Protein AF-A0A9P8BXA0-F1 (afdb_monomer_lite)

pLDDT: mean 70.12, std 21.0, range [32.94, 97.0]

Secondary structure (DSSP, 8-state):
---------HHHHHHHHHHHHHHHHHHHHHHHH---SS-TTTTTHHHHHHHHHHHHHHHHHHHHS--TT-------TT--PPPHHHHHHHHHHHHHHHHHHHHHHHHHHHHHHHHHHHHHHHHHHHHHHTS-THHHHHS-HHHHHHHHHHHHHHIIIIIHHHHHHHHHHHHHHHHHHHHHHHH-GGGHHHHHHHHHHHHHHHHHHHHHHHHHHHHHHHHHHHHHHHHHHHHHHHHHHHHHT-HHHHHHHHHHHHHHHT--

Structure (mmCIF, N/CA/C/O backbone):
data_AF-A0A9P8BXA0-F1
#
_entry.id   AF-A0A9P8BXA0-F1
#
loop_
_atom_site.group_PDB
_atom_site.id
_atom_site.type_symbol
_atom_site.label_atom_id
_atom_site.label_alt_id
_atom_site.label_comp_id
_atom_site.label_asym_id
_atom_site.label_e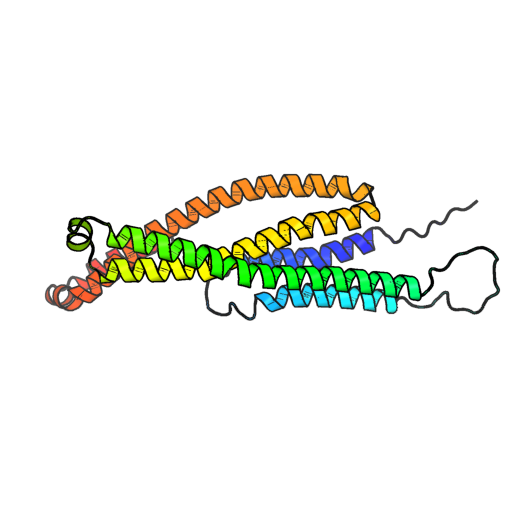ntity_id
_atom_site.label_seq_id
_atom_site.pdbx_PDB_ins_code
_atom_site.Cartn_x
_atom_site.Cartn_y
_atom_site.Cartn_z
_atom_site.occupancy
_atom_site.B_iso_or_equiv
_atom_site.auth_seq_id
_atom_site.auth_comp_id
_atom_site.auth_asym_id
_atom_site.auth_atom_id
_atom_site.pdbx_PDB_model_num
ATOM 1 N N . MET A 1 1 ? 51.427 -13.426 -33.250 1.00 39.22 1 MET A N 1
ATOM 2 C CA . MET A 1 1 ? 51.975 -13.812 -31.936 1.00 39.22 1 MET A CA 1
ATOM 3 C C . MET A 1 1 ? 52.339 -12.496 -31.265 1.00 39.22 1 MET A C 1
ATOM 5 O O . MET A 1 1 ? 53.178 -11.802 -31.807 1.00 39.22 1 MET A O 1
ATOM 9 N N . ASP A 1 2 ? 51.624 -11.944 -30.291 1.00 32.94 2 ASP A N 1
ATOM 10 C CA . ASP A 1 2 ? 50.757 -12.543 -29.283 1.00 32.94 2 ASP A CA 1
ATOM 11 C C . ASP A 1 2 ? 49.607 -11.609 -28.910 1.00 32.94 2 ASP A C 1
ATOM 13 O O . ASP A 1 2 ? 49.763 -10.390 -28.825 1.00 32.94 2 ASP A O 1
ATOM 17 N N . GLY A 1 3 ? 48.445 -12.214 -28.672 1.00 41.97 3 GLY A N 1
ATOM 18 C CA . GLY A 1 3 ? 47.305 -11.545 -28.075 1.00 41.97 3 GLY A CA 1
ATOM 19 C C . GLY A 1 3 ? 47.556 -11.280 -26.596 1.00 41.97 3 GLY A C 1
ATOM 20 O O . GLY A 1 3 ? 47.856 -12.192 -25.831 1.00 41.97 3 GLY A O 1
ATOM 21 N N . LYS A 1 4 ? 47.366 -10.030 -26.185 1.00 37.34 4 LYS A N 1
ATOM 22 C CA . LYS A 1 4 ? 47.027 -9.681 -24.806 1.00 37.34 4 LYS A CA 1
ATOM 23 C C . LYS A 1 4 ? 45.921 -8.641 -24.855 1.00 37.34 4 LYS A C 1
ATOM 25 O O . LYS A 1 4 ? 46.164 -7.444 -24.746 1.00 37.34 4 LYS A O 1
ATOM 30 N N . TYR A 1 5 ? 44.696 -9.121 -25.056 1.00 37.84 5 TYR A N 1
ATOM 31 C CA . TYR A 1 5 ? 43.524 -8.380 -24.616 1.00 37.84 5 TYR A CA 1
ATOM 32 C C . TYR A 1 5 ? 43.673 -8.218 -23.108 1.00 37.84 5 TYR A C 1
ATOM 34 O O . TYR A 1 5 ? 43.668 -9.202 -22.368 1.00 37.84 5 TYR A O 1
ATOM 42 N N . LEU A 1 6 ? 43.894 -6.980 -22.672 1.00 40.91 6 LEU A N 1
ATOM 43 C CA . LEU A 1 6 ? 43.849 -6.616 -21.269 1.00 40.91 6 LEU A CA 1
ATOM 44 C C . LEU A 1 6 ? 42.380 -6.735 -20.849 1.00 40.91 6 LEU A C 1
ATOM 46 O O . LEU A 1 6 ? 41.603 -5.790 -20.942 1.00 40.91 6 LEU A O 1
ATOM 50 N N . THR A 1 7 ? 41.970 -7.947 -20.487 1.00 38.91 7 THR A N 1
ATOM 51 C CA . THR A 1 7 ? 40.699 -8.198 -19.823 1.00 38.91 7 THR A CA 1
ATOM 52 C C . THR A 1 7 ? 40.706 -7.356 -18.556 1.00 38.91 7 THR A C 1
ATOM 54 O O . THR A 1 7 ? 41.452 -7.669 -17.626 1.00 38.91 7 THR A O 1
ATOM 57 N N . VAL A 1 8 ? 39.908 -6.285 -18.510 1.00 45.59 8 VAL A N 1
ATOM 58 C CA . VAL A 1 8 ? 39.483 -5.725 -17.223 1.00 45.59 8 VAL A CA 1
ATOM 59 C C . VAL A 1 8 ? 38.894 -6.916 -16.476 1.00 45.59 8 VAL A C 1
ATOM 61 O O . VAL A 1 8 ? 37.962 -7.542 -16.990 1.00 45.59 8 VAL A O 1
ATOM 64 N N . PRO A 1 9 ? 39.519 -7.362 -15.377 1.00 40.22 9 PRO A N 1
ATOM 65 C CA . PRO A 1 9 ? 39.249 -8.693 -14.891 1.00 40.22 9 PRO A CA 1
ATOM 66 C C . PRO A 1 9 ? 37.817 -8.691 -14.363 1.00 40.22 9 PRO A C 1
ATOM 68 O O . PRO A 1 9 ? 37.411 -7.781 -13.643 1.00 40.22 9 PRO A O 1
ATOM 71 N N . LEU A 1 10 ? 37.038 -9.697 -14.761 1.00 42.00 10 LEU A N 1
ATOM 72 C CA . LEU A 1 10 ? 35.645 -9.909 -14.353 1.00 42.00 10 LEU A CA 1
ATOM 73 C C . LEU A 1 10 ? 35.472 -9.803 -12.826 1.00 42.00 10 LEU A C 1
ATOM 75 O O . LEU A 1 10 ? 34.417 -9.413 -12.336 1.00 42.00 10 LEU A O 1
ATOM 79 N N . THR A 1 11 ? 36.542 -10.082 -12.077 1.00 36.91 11 THR A N 1
ATOM 80 C CA . THR A 1 11 ? 36.649 -9.875 -10.633 1.00 36.91 11 THR A CA 1
ATOM 81 C C . THR A 1 11 ? 36.443 -8.428 -10.199 1.00 36.91 11 THR A C 1
ATOM 83 O O . THR A 1 11 ? 35.854 -8.244 -9.149 1.00 36.91 11 THR A O 1
ATOM 86 N N . LEU A 1 12 ? 36.846 -7.410 -10.965 1.00 39.59 12 LEU A N 1
ATOM 87 C CA . LEU A 1 12 ? 36.628 -6.002 -10.611 1.00 39.59 12 LEU A CA 1
ATOM 88 C C . LEU A 1 12 ? 35.147 -5.611 -10.744 1.00 39.59 12 LEU A C 1
ATOM 90 O O . LEU A 1 12 ? 34.596 -4.968 -9.861 1.00 39.59 12 LEU A O 1
ATOM 94 N N . HIS A 1 13 ? 34.472 -6.068 -11.804 1.00 42.94 13 HIS A N 1
ATOM 95 C CA . HIS A 1 13 ? 33.031 -5.842 -11.963 1.00 42.94 13 HIS A CA 1
ATOM 96 C C . HIS A 1 13 ? 32.203 -6.641 -10.952 1.00 42.94 13 HIS A C 1
ATOM 98 O O . HIS A 1 13 ? 31.238 -6.113 -10.405 1.00 42.94 13 HIS A O 1
ATOM 104 N N . LEU A 1 14 ? 32.602 -7.880 -10.651 1.00 35.72 14 LEU A N 1
ATOM 105 C CA . LEU A 1 14 ? 31.952 -8.701 -9.631 1.00 35.72 14 LEU A CA 1
ATOM 106 C C . LEU A 1 14 ? 32.183 -8.138 -8.222 1.00 35.72 14 LEU A C 1
ATOM 108 O O . LEU A 1 14 ? 31.241 -8.097 -7.438 1.00 35.72 14 LEU A O 1
ATOM 112 N N . THR A 1 15 ? 33.379 -7.640 -7.891 1.00 39.41 15 THR A N 1
ATOM 113 C CA . THR A 1 15 ? 33.626 -7.029 -6.576 1.00 39.41 15 THR A CA 1
ATOM 114 C C . THR A 1 15 ? 32.867 -5.721 -6.419 1.00 39.41 15 THR A C 1
ATOM 116 O O . THR A 1 15 ? 32.248 -5.533 -5.380 1.00 39.41 15 THR A O 1
ATOM 119 N N . THR A 1 16 ? 32.805 -4.855 -7.437 1.00 45.34 16 THR A N 1
ATOM 120 C CA . THR A 1 16 ? 31.973 -3.640 -7.361 1.00 45.34 16 THR A CA 1
ATOM 121 C C . THR A 1 16 ? 30.483 -3.985 -7.271 1.00 45.34 16 THR A C 1
ATOM 123 O O . THR A 1 16 ? 29.769 -3.380 -6.481 1.00 45.34 16 THR A O 1
ATOM 126 N N . PHE A 1 17 ? 30.008 -5.008 -7.988 1.00 43.75 17 PHE A N 1
ATOM 127 C CA . PHE A 1 17 ? 28.613 -5.449 -7.908 1.00 43.75 17 PHE A CA 1
ATOM 128 C C . PHE A 1 17 ? 28.249 -6.026 -6.528 1.00 43.75 17 PHE A C 1
ATOM 130 O O . PHE A 1 17 ? 27.215 -5.651 -5.975 1.00 43.75 17 PHE A O 1
ATOM 137 N N . PHE A 1 18 ? 29.092 -6.882 -5.936 1.00 40.59 18 PHE A N 1
ATOM 138 C CA . PHE A 1 18 ? 28.831 -7.509 -4.631 1.00 40.59 18 PHE A CA 1
ATOM 139 C C . PHE A 1 18 ? 29.078 -6.576 -3.435 1.00 40.59 18 PHE A C 1
ATOM 141 O O . PHE A 1 18 ? 28.307 -6.617 -2.479 1.00 40.59 18 PHE A O 1
ATOM 148 N N . ILE A 1 19 ? 30.088 -5.698 -3.488 1.00 44.94 19 ILE A N 1
ATOM 149 C CA . ILE A 1 19 ? 30.355 -4.696 -2.435 1.00 44.94 19 ILE A CA 1
ATOM 150 C C . ILE A 1 19 ? 29.214 -3.672 -2.348 1.00 44.94 19 ILE A C 1
ATOM 152 O O . ILE A 1 19 ? 28.949 -3.153 -1.269 1.00 44.94 19 ILE A O 1
ATOM 156 N N . VAL A 1 20 ? 28.509 -3.417 -3.455 1.00 46.34 20 VAL A N 1
ATOM 157 C CA . VAL A 1 20 ? 27.390 -2.464 -3.514 1.00 46.34 20 VAL A CA 1
ATOM 158 C C . VAL A 1 20 ? 26.045 -3.130 -3.225 1.00 46.34 20 VAL A C 1
ATOM 160 O O . VAL A 1 20 ? 25.278 -2.628 -2.409 1.00 46.34 20 VAL A O 1
ATOM 163 N N . ASN A 1 21 ? 25.753 -4.287 -3.825 1.00 43.91 21 ASN A N 1
ATOM 164 C CA . ASN A 1 21 ? 24.423 -4.892 -3.700 1.00 43.91 21 ASN A CA 1
ATOM 165 C C . ASN A 1 21 ? 24.205 -5.647 -2.385 1.00 43.91 21 ASN A C 1
ATOM 167 O O . ASN A 1 21 ? 23.073 -5.685 -1.908 1.00 43.91 21 ASN A O 1
ATOM 171 N N . ILE A 1 22 ? 25.244 -6.222 -1.765 1.00 44.84 22 ILE A N 1
ATOM 172 C CA . ILE A 1 22 ? 25.071 -6.975 -0.511 1.00 44.84 22 ILE A CA 1
ATOM 173 C C . ILE A 1 22 ? 24.672 -6.047 0.651 1.00 44.84 22 ILE A C 1
ATOM 175 O O . ILE A 1 22 ? 23.684 -6.361 1.313 1.00 44.84 22 ILE A O 1
ATOM 179 N N . PRO A 1 23 ? 25.321 -4.886 0.889 1.00 42.00 23 PRO A N 1
ATOM 180 C CA . PRO A 1 23 ? 24.890 -3.957 1.936 1.00 42.00 23 PRO A CA 1
ATOM 181 C C . PRO A 1 23 ? 23.514 -3.346 1.661 1.00 42.00 23 PRO A C 1
ATOM 183 O O . PRO A 1 23 ? 22.737 -3.177 2.596 1.00 42.00 23 PRO A O 1
ATOM 186 N N . VAL A 1 24 ? 23.185 -3.057 0.395 1.00 45.09 24 VAL A N 1
ATOM 187 C CA . VAL A 1 24 ? 21.886 -2.495 -0.017 1.00 45.09 24 VAL A CA 1
ATOM 188 C C . VAL A 1 24 ? 20.757 -3.510 0.168 1.00 45.09 24 VAL A C 1
ATOM 190 O O . VAL A 1 24 ? 19.704 -3.161 0.700 1.00 45.09 24 VAL A O 1
ATOM 193 N N . ALA A 1 25 ? 20.978 -4.778 -0.180 1.00 45.94 25 ALA A N 1
ATOM 194 C CA . ALA A 1 25 ? 20.030 -5.854 0.092 1.00 45.94 25 ALA A CA 1
ATOM 195 C C . ALA A 1 25 ? 19.866 -6.098 1.602 1.00 45.94 25 ALA A C 1
ATOM 197 O O . ALA A 1 25 ? 18.739 -6.261 2.064 1.00 45.94 25 ALA A O 1
ATOM 198 N N . LEU A 1 26 ? 20.952 -6.045 2.388 1.00 42.12 26 LEU A N 1
ATOM 199 C CA . LEU A 1 26 ? 20.906 -6.208 3.848 1.00 42.12 26 LEU A CA 1
ATOM 200 C C . LEU A 1 26 ? 20.217 -5.028 4.552 1.00 42.12 26 LEU A C 1
ATOM 202 O O . LEU A 1 26 ? 19.497 -5.230 5.525 1.00 42.12 26 LEU A O 1
ATOM 206 N N . LEU A 1 27 ? 20.409 -3.801 4.060 1.00 47.25 27 LEU A N 1
ATOM 207 C CA . LEU A 1 27 ? 19.747 -2.595 4.564 1.00 47.25 27 LEU A CA 1
ATOM 208 C C . LEU A 1 27 ? 18.270 -2.554 4.178 1.00 47.25 27 LEU A C 1
ATOM 210 O O . LEU A 1 27 ? 17.463 -2.151 5.009 1.00 47.25 27 LEU A O 1
ATOM 214 N N . ARG A 1 28 ? 17.899 -3.018 2.975 1.00 48.06 28 ARG A N 1
ATOM 215 C CA . ARG A 1 28 ? 16.491 -3.206 2.586 1.00 48.06 28 ARG A CA 1
ATOM 216 C C . ARG A 1 28 ? 15.830 -4.284 3.441 1.00 48.06 28 ARG A C 1
ATOM 218 O O . ARG A 1 28 ? 14.767 -4.028 3.987 1.00 48.06 28 ARG A O 1
ATOM 225 N N . LEU A 1 29 ? 16.500 -5.417 3.665 1.00 42.31 29 LEU A N 1
ATOM 226 C CA . LEU A 1 29 ? 16.032 -6.467 4.575 1.00 42.31 29 LEU A CA 1
ATOM 227 C C . LEU A 1 29 ? 15.860 -5.926 6.006 1.00 42.31 29 LEU A C 1
ATOM 229 O O . LEU A 1 29 ? 14.838 -6.163 6.636 1.00 42.31 29 LE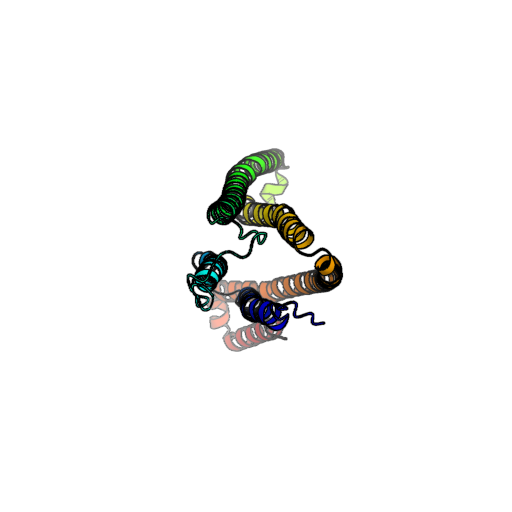U A O 1
ATOM 233 N N . ARG A 1 30 ? 16.816 -5.129 6.504 1.00 38.59 30 ARG A N 1
ATOM 234 C CA . ARG A 1 30 ? 16.749 -4.492 7.830 1.00 38.59 30 ARG A CA 1
ATOM 235 C C . ARG A 1 30 ? 15.652 -3.425 7.925 1.00 38.59 30 ARG A C 1
ATOM 237 O O . ARG A 1 30 ? 15.017 -3.326 8.966 1.00 38.59 30 ARG A O 1
ATOM 244 N N . ALA A 1 31 ? 15.421 -2.642 6.872 1.00 45.09 31 ALA A N 1
ATOM 245 C CA . ALA A 1 31 ? 14.374 -1.619 6.823 1.00 45.09 31 ALA A CA 1
ATOM 246 C C . ALA A 1 31 ? 12.967 -2.232 6.758 1.00 45.09 31 ALA A C 1
ATOM 248 O O . ALA A 1 31 ? 12.039 -1.678 7.336 1.00 45.09 31 ALA A O 1
ATOM 249 N N . THR A 1 32 ? 12.820 -3.393 6.117 1.00 51.19 32 THR A N 1
ATOM 250 C CA . THR A 1 32 ? 11.580 -4.180 6.151 1.00 51.19 32 THR A CA 1
ATOM 251 C C . THR A 1 32 ? 11.380 -4.883 7.500 1.00 51.19 32 THR A C 1
ATOM 253 O O . THR A 1 32 ? 10.244 -5.106 7.896 1.00 51.19 32 THR A O 1
ATOM 256 N N . LEU A 1 33 ? 12.459 -5.202 8.228 1.00 44.53 33 LEU A N 1
ATOM 257 C CA . LEU A 1 33 ? 12.399 -5.844 9.551 1.00 44.53 33 LEU A CA 1
ATOM 258 C C . LEU A 1 33 ? 12.220 -4.864 10.727 1.00 44.53 33 LEU A C 1
ATOM 260 O O . LEU A 1 33 ? 11.752 -5.277 11.781 1.00 44.53 33 LEU A O 1
ATOM 264 N N . LEU A 1 34 ? 12.581 -3.585 10.582 1.00 45.28 34 LEU A N 1
ATOM 265 C CA . LEU A 1 34 ? 12.440 -2.557 11.626 1.00 45.28 34 LEU A CA 1
ATOM 266 C C . LEU A 1 34 ? 11.198 -1.690 11.405 1.00 45.28 34 LEU A C 1
ATOM 268 O O . LEU A 1 34 ? 11.263 -0.459 11.397 1.00 45.28 34 LEU A O 1
ATOM 272 N N . GLN A 1 35 ? 10.053 -2.345 11.241 1.00 51.59 35 GLN A N 1
ATOM 273 C CA . GLN A 1 35 ? 8.745 -1.704 11.273 1.00 51.59 35 GLN A CA 1
ATOM 274 C C . GLN A 1 35 ? 8.369 -1.359 12.719 1.00 51.59 35 GLN A C 1
ATOM 276 O O . GLN A 1 35 ? 7.372 -1.828 13.238 1.00 51.59 35 GLN A O 1
ATOM 281 N N . GLU A 1 36 ? 9.175 -0.533 13.383 1.00 51.12 36 GLU A N 1
ATOM 282 C CA . GLU A 1 36 ? 8.755 0.155 14.596 1.00 51.12 36 GLU A CA 1
ATOM 283 C C . GLU A 1 36 ? 9.579 1.433 14.799 1.00 51.12 36 GLU A C 1
ATOM 285 O O . GLU A 1 36 ? 10.807 1.435 14.777 1.00 51.12 36 GLU A O 1
ATOM 290 N N . THR A 1 37 ? 8.859 2.529 15.047 1.00 36.66 37 THR A N 1
ATOM 291 C CA . THR A 1 37 ? 9.322 3.839 15.539 1.00 36.66 37 THR A CA 1
ATOM 292 C C . THR A 1 37 ? 9.929 4.845 14.536 1.00 36.66 37 THR A C 1
ATOM 294 O O . THR A 1 37 ? 11.120 4.926 14.262 1.00 36.66 37 THR A O 1
ATOM 297 N N . SER A 1 38 ? 9.050 5.743 14.072 1.00 49.00 38 SER A N 1
ATOM 298 C CA . SER A 1 38 ? 9.240 7.203 14.148 1.00 49.00 38 SER A CA 1
ATOM 299 C C . SER A 1 38 ? 10.615 7.772 13.748 1.00 49.00 38 SER A C 1
ATOM 301 O O . SER A 1 38 ? 11.256 8.435 14.553 1.00 49.00 38 SER A O 1
ATOM 303 N N . THR A 1 39 ? 11.049 7.609 12.496 1.00 40.53 39 THR A N 1
ATOM 304 C CA . THR A 1 39 ? 12.022 8.512 11.823 1.00 40.53 39 THR A CA 1
ATOM 305 C C . THR A 1 39 ? 11.914 8.402 10.289 1.00 40.53 39 THR A C 1
ATOM 307 O O . THR A 1 39 ? 12.903 8.302 9.567 1.00 40.53 39 THR A O 1
ATOM 310 N N . ALA A 1 40 ? 10.688 8.442 9.757 1.00 41.78 40 ALA A N 1
ATOM 311 C CA . ALA A 1 40 ? 10.390 8.231 8.330 1.00 41.78 40 ALA A CA 1
ATOM 312 C C . ALA A 1 40 ? 10.981 9.285 7.359 1.00 41.78 40 ALA A C 1
ATOM 314 O O . ALA A 1 40 ? 10.925 9.101 6.147 1.00 41.78 40 ALA A O 1
ATOM 315 N N . GLY A 1 41 ? 11.572 10.376 7.863 1.00 40.78 41 GLY A N 1
ATOM 316 C CA . GLY A 1 41 ? 12.212 11.403 7.030 1.00 40.78 41 GLY A CA 1
ATOM 317 C C . GLY A 1 41 ? 13.697 11.163 6.728 1.00 40.78 41 GLY A C 1
ATOM 318 O O . GLY A 1 41 ? 14.175 11.579 5.677 1.00 40.78 41 GLY A O 1
ATOM 319 N N . LEU A 1 42 ? 14.445 10.483 7.610 1.00 38.56 42 LEU A N 1
ATOM 320 C CA . LEU A 1 42 ? 15.903 10.324 7.457 1.00 38.56 42 LEU A CA 1
ATOM 321 C C . LEU A 1 42 ? 16.308 9.009 6.769 1.00 38.56 42 LEU A C 1
ATOM 323 O O . LEU A 1 42 ? 17.370 8.948 6.148 1.00 38.56 42 LEU A O 1
ATOM 327 N N . THR A 1 43 ? 15.458 7.981 6.834 1.00 46.81 43 THR A N 1
ATOM 328 C CA . THR A 1 43 ? 15.685 6.657 6.224 1.00 46.81 43 THR A CA 1
ATOM 329 C C . THR A 1 43 ? 15.424 6.620 4.718 1.00 46.81 43 THR A C 1
ATOM 331 O O . THR A 1 43 ? 15.924 5.728 4.040 1.00 46.81 43 THR A O 1
ATOM 334 N N . LEU A 1 44 ? 14.713 7.611 4.167 1.00 49.09 44 LEU A N 1
ATOM 335 C CA . LEU A 1 44 ? 14.550 7.793 2.718 1.00 49.09 44 LEU A CA 1
ATOM 336 C C . LEU A 1 44 ? 15.728 8.534 2.074 1.00 49.09 44 LEU A C 1
ATOM 338 O O . LEU A 1 44 ? 15.942 8.403 0.879 1.00 49.09 44 LEU A O 1
ATOM 342 N N . ILE A 1 45 ? 16.531 9.272 2.843 1.00 45.66 45 ILE A N 1
ATOM 343 C CA . ILE A 1 45 ? 17.691 9.999 2.304 1.00 45.66 45 ILE A CA 1
ATOM 344 C C . ILE A 1 45 ? 18.925 9.090 2.259 1.00 45.66 45 ILE A C 1
ATOM 346 O O . ILE A 1 45 ? 19.729 9.183 1.337 1.00 45.66 45 ILE A O 1
ATOM 350 N N . THR A 1 46 ? 19.073 8.167 3.213 1.00 42.81 46 THR A N 1
ATOM 351 C CA . THR A 1 46 ? 20.284 7.343 3.361 1.00 42.81 46 THR A CA 1
ATOM 352 C C . THR A 1 46 ? 20.569 6.377 2.198 1.00 42.81 46 THR A C 1
ATOM 354 O O . THR A 1 46 ? 21.719 6.342 1.765 1.00 42.81 46 THR A O 1
ATOM 357 N N . PRO A 1 47 ? 19.600 5.619 1.642 1.00 51.97 47 PRO A N 1
ATOM 358 C CA . PRO A 1 47 ? 19.888 4.693 0.543 1.00 51.97 47 PRO A CA 1
ATOM 359 C C . PRO A 1 47 ? 20.169 5.431 -0.773 1.00 51.97 47 PRO A C 1
ATOM 361 O O . PRO A 1 47 ? 21.138 5.109 -1.451 1.00 51.97 47 PRO A O 1
ATOM 364 N N . TYR A 1 48 ? 19.425 6.500 -1.077 1.00 49.34 48 TYR A N 1
ATOM 365 C CA . TYR A 1 48 ? 19.689 7.325 -2.261 1.00 49.34 48 TYR A CA 1
ATOM 366 C C . TYR A 1 48 ? 20.998 8.111 -2.134 1.00 49.34 48 TYR A C 1
ATOM 368 O O . TYR A 1 48 ? 21.706 8.281 -3.123 1.00 49.34 48 TYR A O 1
ATOM 376 N N . PHE A 1 49 ? 21.364 8.571 -0.935 1.00 41.41 49 PHE A N 1
ATOM 377 C CA . PHE A 1 49 ? 22.654 9.219 -0.704 1.00 41.41 49 PHE A CA 1
ATOM 378 C C . PHE A 1 49 ? 23.816 8.236 -0.868 1.00 41.41 49 PHE A C 1
ATOM 380 O O . PHE A 1 49 ? 24.824 8.609 -1.455 1.00 41.41 49 PHE A O 1
ATOM 387 N N . ILE A 1 50 ? 23.680 6.984 -0.417 1.00 49.00 50 ILE A N 1
ATOM 388 C CA . ILE A 1 50 ? 24.722 5.960 -0.580 1.00 49.00 50 ILE A CA 1
ATOM 389 C C . ILE A 1 50 ? 24.866 5.529 -2.044 1.00 49.00 50 ILE A C 1
ATOM 391 O O . ILE A 1 50 ? 25.999 5.446 -2.508 1.00 49.00 50 ILE A O 1
ATOM 395 N N . ASP A 1 51 ? 23.772 5.356 -2.793 1.00 50.09 51 ASP A N 1
ATOM 396 C CA . ASP A 1 51 ? 23.822 5.028 -4.228 1.00 50.09 51 ASP A CA 1
ATOM 397 C C . ASP A 1 51 ? 24.459 6.165 -5.052 1.00 50.09 51 ASP A C 1
ATOM 399 O O . ASP A 1 51 ? 25.307 5.927 -5.917 1.00 50.09 51 ASP A O 1
ATOM 403 N N . ASN A 1 52 ? 24.134 7.423 -4.732 1.00 45.25 52 ASN A N 1
ATOM 404 C CA . ASN A 1 52 ? 24.740 8.597 -5.367 1.00 45.25 52 ASN A CA 1
ATOM 405 C C . ASN A 1 52 ? 26.200 8.815 -4.935 1.00 45.25 52 ASN A C 1
ATOM 407 O O . ASN A 1 52 ? 27.039 9.145 -5.771 1.00 45.25 52 ASN A O 1
ATOM 411 N N . LEU A 1 53 ? 26.537 8.587 -3.661 1.00 45.81 53 LEU A N 1
ATOM 412 C CA . LEU A 1 53 ? 27.913 8.645 -3.164 1.00 45.81 53 LEU A CA 1
ATOM 413 C C . LEU A 1 53 ? 28.762 7.552 -3.817 1.00 45.81 53 LEU A C 1
ATOM 415 O O . LEU A 1 53 ? 29.898 7.818 -4.182 1.00 45.81 53 LEU A O 1
ATOM 419 N N . LEU A 1 54 ? 28.215 6.355 -4.037 1.00 53.22 54 LEU A N 1
ATOM 420 C CA . LEU A 1 54 ? 28.892 5.270 -4.741 1.00 53.22 54 LEU A CA 1
ATOM 421 C C . LEU A 1 54 ? 29.124 5.586 -6.213 1.00 53.22 54 LEU A C 1
ATOM 423 O O . LEU A 1 54 ? 30.233 5.379 -6.685 1.00 53.22 54 LEU A O 1
ATOM 427 N N . LEU A 1 55 ? 28.148 6.139 -6.935 1.00 52.16 55 LEU A N 1
ATOM 428 C CA . LEU A 1 55 ? 28.351 6.559 -8.327 1.00 52.16 55 LEU A CA 1
ATOM 429 C C . LEU A 1 55 ? 29.365 7.705 -8.435 1.00 52.16 55 LEU A C 1
ATOM 431 O O . LEU A 1 55 ? 30.226 7.689 -9.316 1.00 52.16 55 LEU A O 1
ATOM 435 N N . VAL A 1 56 ? 29.341 8.654 -7.495 1.00 47.88 56 VAL A N 1
ATOM 436 C CA . VAL A 1 56 ? 30.337 9.729 -7.404 1.00 47.88 56 VAL A CA 1
ATOM 437 C C . VAL A 1 56 ? 31.721 9.162 -7.074 1.00 47.88 56 VAL A C 1
ATOM 439 O O . VAL A 1 56 ? 32.688 9.515 -7.744 1.00 47.88 56 VAL A O 1
ATOM 442 N N . LEU A 1 57 ? 31.831 8.228 -6.129 1.00 45.66 57 LEU A N 1
ATOM 443 C CA . LEU A 1 57 ? 33.084 7.554 -5.785 1.00 45.66 57 LEU A CA 1
ATOM 444 C C . LEU A 1 57 ? 33.597 6.657 -6.916 1.00 45.66 57 LEU A C 1
ATOM 446 O O . LEU A 1 57 ? 34.799 6.638 -7.139 1.00 45.66 57 LEU A O 1
ATOM 450 N N . ILE A 1 58 ? 32.734 5.972 -7.670 1.00 56.50 58 ILE A N 1
ATOM 451 C CA . ILE A 1 58 ? 33.105 5.193 -8.863 1.00 56.50 58 ILE A CA 1
ATOM 452 C C . ILE A 1 58 ? 33.613 6.144 -9.953 1.00 56.50 58 ILE A C 1
ATOM 454 O O . ILE A 1 58 ? 34.671 5.903 -10.529 1.00 56.50 58 ILE A O 1
ATOM 458 N N . SER A 1 59 ? 32.941 7.276 -10.177 1.00 48.94 59 SER A N 1
ATOM 459 C CA . SER A 1 59 ? 33.378 8.290 -11.146 1.00 48.94 59 SER A CA 1
ATOM 460 C C . SER A 1 59 ? 34.709 8.966 -10.756 1.00 48.94 59 SER A C 1
ATOM 462 O O . SER A 1 59 ? 35.554 9.216 -11.616 1.00 48.94 59 SER A O 1
ATOM 464 N N . LEU A 1 60 ? 34.948 9.200 -9.458 1.00 44.06 60 LEU A N 1
ATOM 465 C CA . LEU A 1 60 ? 36.211 9.711 -8.905 1.00 44.06 60 LEU A CA 1
ATOM 466 C C . LEU A 1 60 ? 37.315 8.644 -8.870 1.00 44.06 60 LEU A C 1
ATOM 468 O O . LEU A 1 60 ? 38.475 8.964 -9.114 1.00 44.06 60 LEU A O 1
ATOM 472 N N . SER A 1 61 ? 36.974 7.382 -8.609 1.00 45.50 61 SER A N 1
ATOM 473 C CA . SER A 1 61 ? 37.904 6.248 -8.589 1.00 45.50 61 SER A CA 1
ATOM 474 C C . SER A 1 61 ? 38.417 5.926 -9.993 1.00 45.50 61 SER A C 1
ATOM 476 O O . SER A 1 61 ? 39.618 5.726 -10.164 1.00 45.50 61 SER A O 1
ATOM 478 N N . TYR A 1 62 ? 37.566 6.028 -11.023 1.00 45.94 62 TYR A N 1
ATOM 479 C CA . TYR A 1 62 ? 37.998 5.984 -12.427 1.00 45.94 62 TYR A CA 1
ATOM 480 C C . TYR A 1 62 ? 38.966 7.123 -12.787 1.00 45.94 62 TYR A C 1
ATOM 482 O O . TYR A 1 62 ? 39.820 6.957 -13.655 1.00 45.94 62 TYR A O 1
ATOM 490 N N . LYS A 1 63 ? 38.882 8.260 -12.086 1.00 43.91 63 LYS A N 1
ATOM 491 C CA . LYS A 1 63 ? 39.780 9.416 -12.232 1.00 43.91 63 LYS A CA 1
ATOM 492 C C . LYS A 1 63 ? 41.128 9.241 -11.510 1.00 43.91 63 LYS A C 1
ATOM 494 O O . LYS A 1 63 ? 42.079 9.938 -11.846 1.00 43.91 63 LYS A O 1
ATOM 499 N N . ALA A 1 64 ? 41.204 8.339 -10.526 1.00 39.38 64 ALA A N 1
ATOM 500 C CA . ALA A 1 64 ? 42.385 8.086 -9.695 1.00 39.38 64 ALA A CA 1
ATOM 501 C C . ALA A 1 64 ? 43.204 6.851 -10.127 1.00 39.38 64 ALA A C 1
ATOM 503 O O . ALA A 1 64 ? 44.228 6.553 -9.509 1.00 39.38 64 ALA A O 1
ATOM 504 N N . ALA A 1 65 ? 42.789 6.137 -11.182 1.00 40.34 65 ALA A N 1
ATOM 505 C CA . ALA A 1 65 ? 43.614 5.098 -11.793 1.00 40.34 65 ALA A CA 1
ATOM 506 C C . ALA A 1 65 ? 44.940 5.722 -12.285 1.00 40.34 65 ALA A C 1
ATOM 508 O O . ALA A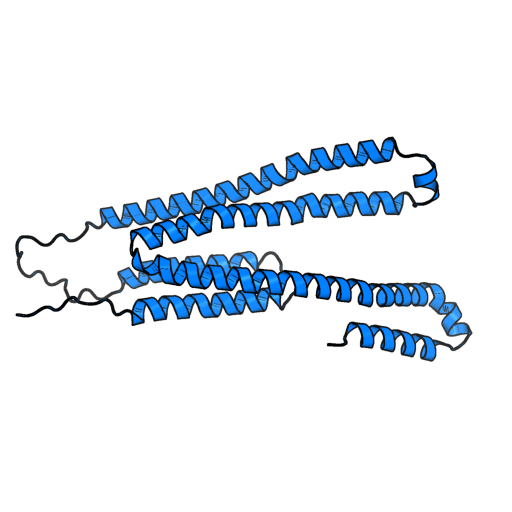 1 65 ? 44.908 6.698 -13.039 1.00 40.34 65 ALA A O 1
ATOM 509 N N . PRO A 1 66 ? 46.110 5.226 -11.836 1.00 35.94 66 PRO A N 1
ATOM 510 C CA . PRO A 1 66 ? 47.360 5.953 -11.994 1.00 35.94 66 PRO A CA 1
ATOM 511 C C . PRO A 1 66 ? 47.770 6.065 -13.472 1.00 35.94 66 PRO A C 1
ATOM 513 O O . PRO A 1 66 ? 47.645 5.097 -14.230 1.00 35.94 66 PRO A O 1
ATOM 516 N N . PRO A 1 67 ? 48.324 7.217 -13.887 1.00 47.00 67 PRO A N 1
ATOM 517 C CA . PRO A 1 67 ? 48.720 7.491 -15.260 1.00 47.00 67 PRO A CA 1
ATOM 518 C C . PRO A 1 67 ? 50.065 6.819 -15.573 1.00 47.00 67 PRO A C 1
ATOM 520 O O . PRO A 1 67 ? 51.050 7.479 -15.875 1.00 47.00 67 PRO A O 1
ATOM 523 N N . VAL A 1 68 ? 50.148 5.490 -15.502 1.00 41.34 68 VAL A N 1
ATOM 524 C CA . VAL A 1 68 ? 51.388 4.760 -15.839 1.00 41.34 68 VAL A CA 1
ATOM 525 C C . VAL A 1 68 ? 51.636 4.713 -17.358 1.00 41.34 68 VAL A C 1
ATOM 527 O O . VAL A 1 68 ? 52.723 4.358 -17.797 1.00 41.34 68 VAL A O 1
ATOM 530 N N . LEU A 1 69 ? 50.681 5.171 -18.176 1.00 42.41 69 LEU A N 1
ATOM 531 C CA . LEU A 1 69 ? 50.854 5.353 -19.625 1.00 42.41 69 LEU A CA 1
ATOM 532 C C . LEU A 1 69 ? 50.885 6.823 -20.075 1.00 42.41 69 LEU A C 1
ATOM 534 O O . LEU A 1 69 ? 50.971 7.085 -21.270 1.00 42.41 69 LEU A O 1
ATOM 538 N N . ALA A 1 70 ? 50.893 7.790 -19.149 1.00 41.34 70 ALA A N 1
ATOM 539 C CA . ALA A 1 70 ? 51.192 9.185 -19.479 1.00 41.34 70 ALA A CA 1
ATOM 540 C C . ALA A 1 70 ? 52.712 9.419 -19.464 1.00 41.34 70 ALA A C 1
ATOM 542 O O . ALA A 1 70 ? 53.237 10.188 -18.664 1.00 41.34 70 ALA A O 1
ATOM 543 N N . GLN A 1 71 ? 53.438 8.728 -20.341 1.00 35.84 71 GLN A N 1
ATOM 544 C CA . GLN A 1 71 ? 54.751 9.194 -20.778 1.00 35.84 71 GLN A CA 1
ATOM 545 C C . GLN A 1 71 ? 54.589 9.805 -22.174 1.00 35.84 71 GLN A C 1
ATOM 547 O O . GLN A 1 71 ? 53.881 9.225 -23.001 1.00 35.84 71 GLN A O 1
ATOM 552 N N . PRO A 1 72 ? 55.223 10.953 -22.472 1.00 46.12 72 PRO A N 1
ATOM 553 C CA . PRO A 1 72 ? 55.208 11.532 -23.805 1.00 46.12 72 PRO A CA 1
ATOM 554 C C . PRO A 1 72 ? 56.154 10.715 -24.691 1.00 46.12 72 PRO A C 1
ATOM 556 O O . PRO A 1 72 ? 57.296 11.094 -24.928 1.00 46.12 72 PRO A O 1
ATOM 559 N N . ALA A 1 73 ? 55.707 9.547 -25.140 1.00 34.56 73 ALA A N 1
ATOM 560 C CA . ALA A 1 73 ? 56.465 8.686 -26.031 1.00 34.56 73 ALA A CA 1
ATOM 561 C C . ALA A 1 73 ? 55.672 8.506 -27.324 1.00 34.56 73 ALA A C 1
ATOM 563 O O . ALA A 1 73 ? 54.809 7.644 -27.423 1.00 34.56 73 ALA A O 1
ATOM 564 N N . ILE A 1 74 ? 55.972 9.398 -28.269 1.00 41.31 74 ILE A N 1
ATOM 565 C CA . ILE A 1 74 ? 55.919 9.221 -29.724 1.00 41.31 74 ILE A CA 1
ATOM 566 C C . ILE A 1 74 ? 54.720 8.404 -30.230 1.00 41.31 74 ILE A C 1
ATOM 568 O O . ILE A 1 74 ? 54.688 7.175 -30.192 1.00 41.31 74 ILE A O 1
ATOM 572 N N . THR A 1 75 ? 53.776 9.156 -30.793 1.00 49.69 75 THR A N 1
ATOM 573 C CA . THR A 1 75 ? 52.813 8.764 -31.827 1.00 49.69 75 THR A CA 1
ATOM 574 C C . THR A 1 75 ? 53.133 7.433 -32.516 1.00 49.69 75 THR A C 1
ATOM 576 O O . THR A 1 75 ? 54.024 7.359 -33.364 1.00 49.69 75 THR A O 1
ATOM 579 N N . LYS A 1 76 ? 52.343 6.397 -32.221 1.00 39.50 76 LYS A N 1
ATOM 580 C CA . LYS A 1 76 ? 52.040 5.371 -33.219 1.00 39.50 76 LYS A CA 1
ATOM 581 C C . LYS A 1 76 ? 50.677 5.682 -33.813 1.00 39.50 76 LYS A C 1
ATOM 583 O O . LYS A 1 76 ? 49.675 5.749 -33.105 1.00 39.50 76 LYS A O 1
ATOM 588 N N . GLU A 1 77 ? 50.700 5.940 -35.111 1.00 47.31 77 GLU A N 1
ATOM 589 C CA . GLU A 1 77 ? 49.554 6.252 -35.952 1.00 47.31 77 GLU A CA 1
ATOM 590 C C . GLU A 1 77 ? 48.451 5.192 -35.772 1.00 47.31 77 GLU A C 1
ATOM 592 O O . GLU A 1 77 ? 48.697 3.999 -35.949 1.00 47.31 77 GLU A O 1
ATOM 597 N N . GLY A 1 78 ? 47.239 5.628 -35.398 1.00 44.06 78 GLY A N 1
ATOM 598 C CA . GLY A 1 78 ? 46.017 4.827 -35.561 1.00 44.06 78 GLY A CA 1
ATOM 599 C C . GLY A 1 78 ? 45.211 4.421 -34.317 1.00 44.06 78 GLY A C 1
ATOM 600 O O . GLY A 1 78 ? 44.195 3.753 -34.490 1.00 44.06 78 GLY A O 1
ATOM 601 N N . ALA A 1 79 ? 45.572 4.805 -33.086 1.00 38.44 79 ALA A N 1
ATOM 602 C CA . ALA A 1 79 ? 44.772 4.459 -31.897 1.00 38.44 79 ALA A CA 1
ATOM 603 C C . ALA A 1 79 ? 43.884 5.627 -31.417 1.00 38.44 79 ALA A C 1
ATOM 605 O O . ALA A 1 79 ? 44.383 6.641 -30.932 1.00 38.44 79 ALA A O 1
ATOM 606 N N . TRP A 1 80 ? 42.562 5.467 -31.533 1.00 36.91 80 TRP A N 1
ATOM 607 C CA . TRP A 1 80 ? 41.559 6.400 -31.009 1.00 36.91 80 TRP A CA 1
ATOM 608 C C . TRP A 1 80 ? 41.516 6.353 -29.474 1.00 36.91 80 TRP A C 1
ATOM 610 O O . TRP A 1 80 ? 41.082 5.356 -28.901 1.00 36.91 80 TRP A O 1
ATOM 620 N N . TYR A 1 81 ? 41.899 7.443 -28.805 1.00 44.00 81 TYR A N 1
ATOM 621 C CA . TYR A 1 81 ? 41.514 7.683 -27.412 1.00 44.00 81 TYR A CA 1
ATOM 622 C C . TYR A 1 81 ? 40.228 8.521 -27.412 1.00 44.00 81 TYR A C 1
ATOM 624 O O . TYR A 1 81 ? 40.221 9.583 -28.042 1.00 44.00 81 TYR A O 1
ATOM 632 N N . PRO A 1 82 ? 39.131 8.081 -26.765 1.00 47.06 82 PRO A N 1
ATOM 633 C CA . PRO A 1 82 ? 37.918 8.883 -26.714 1.00 47.06 82 PRO A CA 1
ATOM 634 C C . PRO A 1 82 ? 38.209 10.188 -25.963 1.00 47.06 82 PRO A C 1
ATOM 636 O O . PRO A 1 82 ? 38.726 10.190 -24.847 1.00 47.06 82 PRO A O 1
ATOM 639 N N . CYS A 1 83 ? 37.916 11.301 -26.633 1.00 47.84 83 CYS A N 1
ATOM 640 C CA . CYS A 1 83 ? 38.132 12.663 -26.156 1.00 47.84 83 CYS A CA 1
ATOM 641 C C . CYS A 1 83 ? 37.424 12.891 -24.797 1.00 47.84 83 CYS A C 1
ATOM 643 O O . CYS A 1 83 ? 36.308 12.387 -24.626 1.00 47.84 83 CYS A O 1
ATOM 645 N N . PRO A 1 84 ? 37.978 13.690 -23.859 1.00 54.88 84 PRO A N 1
ATOM 646 C CA . PRO A 1 84 ? 37.306 14.066 -22.604 1.00 54.88 84 PRO A CA 1
ATOM 647 C C . PRO A 1 84 ? 35.877 14.617 -22.793 1.00 54.88 84 PRO A C 1
ATOM 649 O O . PRO A 1 84 ? 35.028 14.440 -21.921 1.00 54.88 84 PRO A O 1
ATOM 652 N N . GLU A 1 85 ? 35.589 15.215 -23.954 1.00 49.28 85 GLU A N 1
ATOM 653 C CA . GLU A 1 85 ? 34.252 15.678 -24.363 1.00 49.28 85 GLU A CA 1
ATOM 654 C C . GLU A 1 85 ? 33.199 14.565 -24.439 1.00 49.28 85 GLU A C 1
ATOM 656 O O . GLU A 1 85 ? 32.048 14.777 -24.055 1.00 49.28 85 GLU A O 1
ATOM 661 N N . GLN A 1 86 ? 33.564 13.358 -24.884 1.00 50.56 86 GLN A N 1
ATOM 662 C CA . GLN A 1 86 ? 32.598 12.261 -24.970 1.00 50.56 86 GLN A CA 1
ATOM 663 C C . GLN A 1 86 ? 32.146 11.826 -23.573 1.00 50.56 86 GLN A C 1
ATOM 665 O O . GLN A 1 86 ? 30.962 11.576 -23.369 1.00 50.56 86 GLN A O 1
ATOM 670 N N . TYR A 1 87 ? 33.047 11.812 -22.587 1.00 49.84 87 TYR A N 1
ATOM 671 C CA . TYR A 1 87 ? 32.716 11.461 -21.203 1.00 49.84 87 TYR A CA 1
ATOM 672 C C . TYR A 1 87 ? 31.805 12.501 -20.530 1.00 49.84 87 TYR A C 1
ATOM 674 O O . TYR A 1 87 ? 30.844 12.129 -19.855 1.00 49.84 87 TYR A O 1
ATOM 682 N N . ALA A 1 88 ? 32.046 13.794 -20.776 1.00 48.66 88 ALA A N 1
ATOM 683 C CA . ALA A 1 88 ? 31.176 14.871 -20.301 1.00 48.66 88 ALA A CA 1
ATOM 684 C C . ALA A 1 88 ? 29.736 14.718 -20.831 1.00 48.66 88 ALA A C 1
ATOM 686 O O . ALA A 1 88 ? 28.787 14.786 -20.053 1.00 48.66 88 ALA A O 1
ATOM 687 N N . SER A 1 89 ? 29.572 14.375 -22.115 1.00 52.47 89 SER A N 1
ATOM 688 C CA . SER A 1 89 ? 28.245 14.176 -22.719 1.00 52.47 89 SER A CA 1
ATOM 689 C C . SER A 1 89 ? 27.448 13.004 -22.118 1.00 52.47 89 SER A C 1
ATOM 691 O O . SER A 1 89 ? 26.222 13.073 -22.004 1.00 52.47 89 SER A O 1
ATOM 693 N N . TRP A 1 90 ? 28.119 11.927 -21.689 1.00 52.12 90 TRP A N 1
ATOM 694 C CA . TRP A 1 90 ? 27.465 10.796 -21.019 1.00 52.12 90 TRP A CA 1
ATOM 695 C C . TRP A 1 90 ? 27.019 11.149 -19.599 1.00 52.12 90 TRP A C 1
ATOM 697 O O . TRP A 1 90 ? 25.924 10.755 -19.194 1.00 52.12 90 TRP A O 1
ATOM 707 N N . ILE A 1 91 ? 27.823 11.927 -18.866 1.00 53.47 91 ILE A N 1
ATOM 708 C CA . ILE A 1 91 ? 27.457 12.435 -17.536 1.00 53.47 91 ILE A CA 1
ATOM 709 C C . ILE A 1 91 ? 26.252 13.369 -17.634 1.00 53.47 91 ILE A C 1
ATOM 711 O O . ILE A 1 91 ? 25.306 13.222 -16.863 1.00 53.47 91 ILE A O 1
ATOM 715 N N . GLU A 1 92 ? 26.247 14.285 -18.602 1.00 52.62 92 GLU A N 1
ATOM 716 C CA . GLU A 1 92 ? 25.117 15.187 -18.830 1.00 52.62 92 GLU A CA 1
ATOM 717 C C . GLU A 1 92 ? 23.838 14.402 -19.144 1.00 52.62 92 GLU A C 1
ATOM 719 O O . GLU A 1 92 ? 22.803 14.627 -18.519 1.00 52.62 92 GLU A O 1
ATOM 724 N N . ARG A 1 93 ? 23.907 13.404 -20.034 1.00 59.34 93 ARG A N 1
ATOM 725 C CA . ARG A 1 93 ? 22.765 12.531 -20.358 1.00 59.34 93 ARG A CA 1
ATOM 726 C C . ARG A 1 93 ? 22.245 11.750 -19.152 1.00 59.34 93 ARG A C 1
ATOM 728 O O . ARG A 1 93 ? 21.029 11.646 -18.979 1.00 59.34 93 ARG A O 1
ATOM 735 N N . ALA A 1 94 ? 23.134 11.221 -18.314 1.00 57.94 94 ALA A N 1
ATOM 736 C CA . ALA A 1 94 ? 22.755 10.516 -17.092 1.00 57.94 94 ALA A CA 1
ATOM 737 C C . ALA A 1 94 ? 22.092 11.465 -16.083 1.00 57.94 94 ALA A C 1
ATOM 739 O O . ALA A 1 94 ? 21.044 11.135 -15.529 1.00 57.94 94 ALA A O 1
ATOM 740 N N . PHE A 1 95 ? 22.644 12.669 -15.913 1.00 55.53 95 PHE A N 1
ATOM 741 C CA . PHE A 1 95 ? 22.092 13.704 -15.044 1.00 55.53 95 PHE A CA 1
ATOM 742 C C . PHE A 1 95 ? 20.703 14.168 -15.505 1.00 55.53 95 PHE A C 1
ATOM 744 O O . PHE A 1 95 ? 19.792 14.255 -14.687 1.00 55.53 95 PHE A O 1
ATOM 751 N N . PHE A 1 96 ? 20.497 14.393 -16.808 1.00 59.06 96 PHE A N 1
ATOM 752 C CA . PHE A 1 96 ? 19.184 14.753 -17.360 1.00 59.06 96 PHE A CA 1
ATOM 753 C C . PHE A 1 96 ? 18.160 13.622 -17.247 1.00 59.06 96 PHE A C 1
ATOM 755 O O . PHE A 1 96 ? 16.998 13.880 -16.943 1.00 59.06 96 PHE A O 1
ATOM 762 N N . THR A 1 97 ? 18.578 12.371 -17.448 1.00 65.62 97 THR A N 1
ATOM 763 C CA . THR A 1 97 ? 17.688 11.208 -17.300 1.00 65.62 97 THR A CA 1
ATOM 764 C C . THR A 1 97 ? 17.279 11.017 -15.836 1.00 65.62 97 THR A C 1
ATOM 766 O O . THR A 1 97 ? 16.104 10.805 -15.542 1.00 65.62 97 THR A O 1
ATOM 769 N N . TRP A 1 98 ? 18.228 11.167 -14.908 1.00 63.59 98 TRP A N 1
ATOM 770 C CA . TRP A 1 98 ? 17.990 11.088 -13.467 1.00 63.59 98 TRP A CA 1
ATOM 771 C C . TRP A 1 98 ? 17.124 12.246 -12.956 1.00 63.59 98 TRP A C 1
ATOM 773 O O . TRP A 1 98 ? 16.093 12.021 -12.323 1.00 63.59 98 TRP A O 1
ATOM 783 N N . GLY A 1 99 ? 17.487 13.484 -13.297 1.00 62.19 99 GLY A N 1
ATOM 784 C CA . GLY A 1 99 ? 16.725 14.680 -12.943 1.00 62.19 99 GLY A CA 1
ATOM 785 C C . GLY A 1 99 ? 15.320 14.670 -13.545 1.00 62.19 99 GLY A C 1
ATOM 786 O O . GLY A 1 99 ? 14.358 15.017 -12.866 1.00 62.19 99 GLY A O 1
ATOM 787 N N . GLY A 1 100 ? 15.172 14.196 -14.784 1.00 67.00 100 GLY A N 1
ATOM 788 C CA . GLY A 1 100 ? 13.874 14.027 -15.436 1.00 67.00 100 GLY A CA 1
ATOM 789 C C . GLY A 1 100 ? 12.980 13.013 -14.722 1.00 67.00 100 GLY A C 1
ATOM 790 O O . GLY A 1 100 ? 11.800 13.284 -14.515 1.00 67.00 100 GLY A O 1
ATOM 791 N N . ASN A 1 101 ? 13.538 11.880 -14.285 1.00 66.19 101 ASN A N 1
ATOM 792 C CA . ASN A 1 101 ? 12.797 10.879 -13.517 1.00 66.19 101 ASN A CA 1
ATOM 793 C C . ASN A 1 101 ? 12.345 11.420 -12.147 1.00 66.19 101 ASN A C 1
ATOM 795 O O . ASN A 1 101 ? 11.192 11.221 -11.765 1.00 66.19 101 ASN A O 1
ATOM 799 N N . LEU A 1 102 ? 13.201 12.182 -11.458 1.00 69.88 102 LEU A N 1
ATOM 800 C CA . LEU A 1 102 ? 12.841 12.854 -10.206 1.00 69.88 102 LEU A CA 1
ATOM 801 C C . LEU A 1 102 ? 11.719 13.877 -10.400 1.00 69.88 102 LEU A C 1
ATOM 803 O O . LEU A 1 102 ? 10.733 13.853 -9.670 1.00 69.88 102 LEU A O 1
ATOM 807 N N . MET A 1 103 ? 11.823 14.743 -11.408 1.00 71.06 103 MET A N 1
ATOM 808 C CA . MET A 1 103 ? 10.783 15.739 -11.688 1.00 71.06 103 MET A CA 1
ATOM 809 C C . MET A 1 103 ? 9.457 15.080 -12.079 1.00 71.06 103 MET A C 1
ATOM 811 O O . MET A 1 103 ? 8.388 15.536 -11.667 1.00 71.06 103 MET A O 1
ATOM 815 N N . LEU A 1 104 ? 9.515 13.981 -12.836 1.00 71.06 104 LEU A N 1
ATOM 816 C CA . LEU A 1 104 ? 8.343 13.187 -13.190 1.00 71.06 104 LEU A CA 1
ATOM 817 C C . LEU A 1 104 ? 7.695 12.575 -11.942 1.00 71.06 104 LEU A C 1
ATOM 819 O O . LEU A 1 104 ? 6.480 12.678 -11.788 1.00 71.06 104 LEU A O 1
ATOM 823 N N . ARG A 1 105 ? 8.490 12.000 -11.032 1.00 72.38 105 ARG A N 1
ATOM 824 C CA . ARG A 1 105 ? 8.017 11.456 -9.752 1.00 72.38 105 ARG A CA 1
ATOM 825 C C . ARG A 1 105 ? 7.279 12.511 -8.937 1.00 72.38 105 ARG A C 1
ATOM 827 O O . ARG A 1 105 ? 6.142 12.268 -8.545 1.00 72.38 105 ARG A O 1
ATOM 834 N N . GLU A 1 106 ? 7.898 13.669 -8.713 1.00 71.81 106 GLU A N 1
ATOM 835 C CA . GLU A 1 106 ? 7.275 14.748 -7.938 1.00 71.81 106 GLU A CA 1
ATOM 836 C C . GLU A 1 106 ? 5.982 15.218 -8.612 1.00 71.81 106 GLU A C 1
ATOM 838 O O . GLU A 1 106 ? 4.934 15.301 -7.975 1.00 71.81 106 GLU A O 1
ATOM 843 N N . THR A 1 107 ? 5.999 15.422 -9.932 1.00 71.69 107 THR A N 1
ATOM 844 C CA . THR A 1 107 ? 4.803 15.838 -10.681 1.00 71.69 107 THR A CA 1
ATOM 845 C C . THR A 1 107 ? 3.673 14.814 -10.564 1.00 71.69 107 THR A C 1
ATOM 847 O O . THR A 1 107 ? 2.516 15.195 -10.374 1.00 71.69 107 THR A O 1
ATOM 850 N N . ILE A 1 108 ? 3.979 13.515 -10.634 1.00 71.81 108 ILE A N 1
ATOM 851 C CA . ILE A 1 108 ? 2.997 12.437 -10.457 1.00 71.81 108 ILE A CA 1
ATOM 852 C C . ILE A 1 108 ? 2.475 12.407 -9.021 1.00 71.81 108 ILE A C 1
ATOM 854 O O . ILE A 1 108 ? 1.282 12.211 -8.836 1.00 71.81 108 ILE A O 1
ATOM 858 N N . GLN A 1 109 ? 3.299 12.649 -8.002 1.00 72.12 109 GLN A N 1
ATOM 859 C CA . GLN A 1 109 ? 2.815 12.711 -6.617 1.00 72.12 109 GLN A CA 1
ATOM 860 C C . GLN A 1 109 ? 1.874 13.895 -6.396 1.00 72.12 109 GLN A C 1
ATOM 862 O O . GLN A 1 109 ? 0.788 13.740 -5.830 1.00 72.12 109 GLN A O 1
ATOM 867 N N . TYR A 1 110 ? 2.242 15.071 -6.902 1.00 71.81 110 TYR A N 1
ATOM 868 C CA . TYR A 1 110 ? 1.411 16.266 -6.782 1.00 71.81 110 TYR A CA 1
ATOM 869 C C . TYR A 1 110 ? 0.098 16.145 -7.566 1.00 71.81 110 TYR A C 1
ATOM 871 O O . TYR A 1 110 ? -0.961 16.516 -7.063 1.00 71.81 110 TYR A O 1
ATOM 879 N N . THR A 1 111 ? 0.129 15.615 -8.789 1.00 70.31 111 THR A N 1
ATOM 880 C CA . THR A 1 111 ? -1.080 15.485 -9.626 1.00 70.31 111 THR A CA 1
ATOM 881 C C . THR A 1 111 ? -1.920 14.255 -9.275 1.00 70.31 111 THR A C 1
ATOM 883 O O . THR A 1 111 ? -3.153 14.319 -9.284 1.00 70.31 111 THR A O 1
ATOM 886 N N . GLY A 1 112 ? -1.257 13.153 -8.930 1.00 70.44 112 GLY A N 1
ATOM 887 C CA . GLY A 1 112 ? -1.835 11.851 -8.617 1.00 70.44 112 GLY A CA 1
ATOM 888 C C . GLY A 1 112 ? -2.494 11.769 -7.245 1.00 70.44 112 GLY A C 1
ATOM 889 O O . GLY A 1 112 ? -3.376 10.939 -7.085 1.00 70.44 112 GLY A O 1
ATOM 890 N N . SER A 1 113 ? -2.160 12.645 -6.292 1.00 74.31 113 SER A N 1
ATOM 891 C CA . SER A 1 113 ? -2.919 12.760 -5.032 1.00 74.31 113 SER A CA 1
ATOM 892 C C . SER A 1 113 ? -4.181 13.596 -5.219 1.00 74.31 113 SER A C 1
ATOM 894 O O . SER A 1 113 ? -5.297 13.144 -4.972 1.00 74.31 113 SER A O 1
ATOM 896 N N . LEU A 1 114 ? -4.022 14.828 -5.704 1.00 75.81 114 LEU A N 1
ATOM 897 C CA . LEU A 1 114 ? -5.061 15.853 -5.604 1.00 75.81 114 LEU A CA 1
ATOM 898 C C . LEU A 1 114 ? -6.308 15.553 -6.444 1.00 75.81 114 LEU A C 1
ATOM 900 O O . LEU A 1 114 ? -7.424 15.881 -6.036 1.00 75.81 114 LEU A O 1
ATOM 904 N N . HIS A 1 115 ? -6.150 14.968 -7.633 1.00 81.31 115 HIS A N 1
ATOM 905 C CA . HIS A 1 115 ? -7.278 14.721 -8.533 1.00 81.31 115 HIS A CA 1
ATOM 906 C C . HIS A 1 115 ? -8.167 13.537 -8.102 1.00 81.31 115 HIS A C 1
ATOM 908 O O . HIS A 1 115 ? -9.372 13.746 -7.910 1.00 81.31 115 HIS A O 1
ATOM 914 N N . PRO A 1 116 ? -7.639 12.310 -7.921 1.00 82.62 116 PRO A N 1
ATOM 915 C CA . PRO A 1 116 ? -8.462 11.175 -7.512 1.00 82.62 116 PRO A CA 1
ATOM 916 C C . PRO A 1 116 ? -9.008 11.333 -6.092 1.00 82.62 116 PRO A C 1
ATOM 918 O O . PRO A 1 116 ? -10.160 10.962 -5.873 1.00 82.62 116 PRO A O 1
ATOM 921 N N . SER A 1 117 ? -8.261 11.961 -5.177 1.00 86.31 117 SER A N 1
ATOM 922 C CA . SER A 1 117 ? -8.740 12.318 -3.835 1.00 86.31 117 SER A CA 1
ATOM 923 C C . SER A 1 117 ? -10.043 13.112 -3.884 1.00 86.31 117 SER A C 1
ATOM 925 O O . SER A 1 117 ? -11.063 12.699 -3.334 1.00 86.31 117 SER A O 1
ATOM 927 N N . ARG A 1 118 ? -10.078 14.202 -4.666 1.00 88.06 118 ARG A N 1
ATOM 928 C CA . ARG A 1 118 ? -11.279 15.038 -4.830 1.00 88.06 118 ARG A CA 1
ATOM 929 C C . ARG A 1 118 ? -12.462 14.262 -5.399 1.00 88.06 118 ARG A C 1
ATOM 931 O O . ARG A 1 118 ? -13.599 14.470 -4.973 1.00 88.06 118 ARG A O 1
ATOM 938 N N . ILE A 1 119 ? -12.214 13.376 -6.364 1.00 91.25 119 ILE A N 1
ATOM 939 C CA . ILE A 1 119 ? -13.263 12.538 -6.956 1.00 91.25 119 ILE A CA 1
ATOM 940 C C . ILE A 1 119 ? -13.802 11.551 -5.923 1.00 91.25 119 ILE A C 1
ATOM 942 O O . ILE A 1 119 ? -15.021 11.398 -5.808 1.00 91.25 119 ILE A O 1
ATOM 946 N N . LEU A 1 120 ? -12.919 10.881 -5.183 1.00 91.88 120 LEU A N 1
ATOM 947 C CA . LEU A 1 120 ? -13.296 9.898 -4.176 1.00 91.88 120 LEU A CA 1
ATOM 948 C C . LEU A 1 120 ? -14.052 10.565 -3.026 1.00 91.88 120 LEU A C 1
ATOM 950 O O . LEU A 1 120 ? -15.126 10.095 -2.660 1.00 91.88 120 LEU A O 1
ATOM 954 N N . HIS A 1 121 ? -13.564 11.712 -2.553 1.00 93.06 121 HIS A N 1
ATOM 955 C CA . HIS A 1 121 ? -14.208 12.541 -1.540 1.00 93.06 121 HIS A CA 1
ATOM 956 C C . HIS A 1 121 ? -15.617 12.937 -1.962 1.00 93.06 121 HIS A C 1
ATOM 958 O O . HIS A 1 121 ? -16.573 12.702 -1.227 1.00 93.06 121 HIS A O 1
ATOM 964 N N . ARG A 1 122 ? -15.774 13.470 -3.180 1.00 94.56 122 ARG A N 1
ATOM 965 C CA . ARG A 1 122 ? -17.085 13.872 -3.696 1.00 94.56 122 ARG A CA 1
ATOM 966 C C . ARG A 1 122 ? -18.035 12.683 -3.828 1.00 94.56 122 ARG A C 1
ATOM 968 O O . ARG A 1 122 ? -19.191 12.807 -3.446 1.00 94.56 122 ARG A O 1
ATOM 975 N N . LYS A 1 123 ? -17.568 11.538 -4.337 1.00 95.25 123 LYS A N 1
ATOM 976 C CA . LYS A 1 123 ? -18.386 10.317 -4.472 1.00 95.25 123 LYS A CA 1
ATOM 977 C C . LYS A 1 123 ? -18.805 9.746 -3.121 1.00 95.25 123 LYS A C 1
ATOM 979 O O . LYS A 1 123 ? -19.942 9.311 -2.972 1.00 95.25 123 LYS A O 1
ATOM 984 N N . ALA A 1 124 ? -17.894 9.715 -2.156 1.00 92.31 124 ALA A N 1
ATOM 985 C CA . ALA A 1 124 ? -18.180 9.218 -0.819 1.00 92.31 124 ALA A CA 1
ATOM 986 C C . ALA A 1 124 ? -19.160 10.145 -0.087 1.00 92.31 124 ALA A C 1
ATOM 988 O O . ALA A 1 124 ? -20.144 9.663 0.467 1.00 92.31 124 ALA A O 1
ATOM 989 N N . LEU A 1 125 ? -18.963 11.462 -0.174 1.00 94.06 125 LEU A N 1
ATOM 990 C CA . LEU A 1 125 ? -19.877 12.453 0.392 1.00 94.06 125 LEU A CA 1
ATOM 991 C C . LEU A 1 125 ? -21.270 12.367 -0.246 1.00 94.06 125 LEU A C 1
ATOM 993 O O . LEU A 1 125 ? -22.265 12.314 0.470 1.00 94.06 125 LEU A O 1
ATOM 997 N N . ASP A 1 126 ? -21.343 12.262 -1.573 1.00 96.19 126 ASP A N 1
ATOM 998 C CA . ASP A 1 126 ? -22.602 12.082 -2.299 1.00 96.19 126 ASP A CA 1
ATOM 999 C C . ASP A 1 126 ? -23.352 10.821 -1.839 1.00 96.19 126 ASP A C 1
ATOM 1001 O O . ASP A 1 126 ? -24.545 10.876 -1.547 1.00 96.19 126 ASP A O 1
ATOM 1005 N N . ARG A 1 127 ? -22.651 9.694 -1.666 1.00 93.00 127 ARG A N 1
ATOM 1006 C CA . ARG A 1 127 ? -23.263 8.455 -1.159 1.00 93.00 127 ARG A CA 1
ATOM 1007 C C . ARG A 1 127 ? -23.723 8.548 0.291 1.00 93.00 127 ARG A C 1
ATOM 1009 O O . ARG A 1 127 ? -24.759 7.978 0.617 1.00 93.00 127 ARG A O 1
ATOM 1016 N N . ILE A 1 128 ? -22.977 9.235 1.153 1.00 92.12 128 ILE A N 1
ATOM 1017 C CA . ILE A 1 128 ? -23.365 9.421 2.557 1.00 92.12 128 ILE A CA 1
ATOM 1018 C C . ILE A 1 128 ? -24.622 10.294 2.639 1.00 92.12 128 ILE A C 1
ATOM 1020 O O . ILE A 1 128 ? -25.546 9.950 3.372 1.00 92.12 128 ILE A O 1
ATOM 1024 N N . LEU A 1 129 ? -24.703 11.373 1.854 1.00 91.94 129 LEU A N 1
ATOM 1025 C CA . LEU A 1 129 ? -25.869 12.263 1.838 1.00 91.94 129 LEU A CA 1
ATOM 1026 C C . LEU A 1 129 ? -27.139 11.591 1.297 1.00 91.94 129 LEU A C 1
ATOM 1028 O O . LEU A 1 129 ? -28.232 11.903 1.760 1.00 91.94 129 LEU A O 1
ATOM 1032 N N . HIS A 1 130 ? -27.003 10.656 0.354 1.00 94.56 130 HIS A N 1
ATOM 1033 C CA . HIS A 1 130 ? -28.126 9.897 -0.209 1.00 94.56 130 HIS A CA 1
ATOM 1034 C C . HIS A 1 130 ? -28.396 8.566 0.515 1.00 94.56 130 HIS A C 1
ATOM 1036 O O . HIS A 1 130 ? -29.217 7.765 0.063 1.00 94.56 130 HIS A O 1
ATOM 1042 N N . SER A 1 131 ? -27.713 8.300 1.629 1.00 93.19 131 SER A N 1
ATOM 1043 C CA . SER A 1 131 ? -27.916 7.085 2.414 1.00 93.19 131 SER A CA 1
ATOM 1044 C C . SER A 1 131 ? -29.244 7.126 3.185 1.00 93.19 131 SER A C 1
ATOM 1046 O O . SER A 1 131 ? -29.635 8.188 3.675 1.00 93.19 131 SER A O 1
ATOM 1048 N N . PRO A 1 132 ? -29.932 5.980 3.383 1.00 93.62 132 PRO A N 1
ATOM 1049 C CA . PRO A 1 132 ? -31.095 5.922 4.263 1.00 93.62 132 PRO A CA 1
ATOM 1050 C C . PRO A 1 132 ? -30.752 6.379 5.687 1.00 93.62 132 PRO A C 1
ATOM 1052 O O . PRO A 1 132 ? -29.687 6.047 6.213 1.00 93.62 132 PRO A O 1
ATOM 1055 N N . ILE A 1 133 ? -31.709 7.050 6.339 1.00 89.69 133 ILE A N 1
ATOM 1056 C CA . ILE A 1 133 ? -31.607 7.528 7.733 1.00 89.69 133 ILE A CA 1
ATOM 1057 C C . ILE A 1 133 ? -31.196 6.410 8.699 1.00 89.69 133 ILE A C 1
ATOM 1059 O O . ILE A 1 133 ? -30.385 6.635 9.591 1.00 89.69 133 ILE A O 1
ATOM 1063 N N . ARG A 1 134 ? -31.640 5.173 8.435 1.00 93.00 134 ARG A N 1
ATOM 1064 C CA . ARG A 1 134 ? -31.271 3.975 9.204 1.00 93.00 134 ARG A CA 1
ATOM 1065 C C . ARG A 1 134 ? -29.755 3.786 9.363 1.00 93.00 134 ARG A C 1
ATOM 1067 O O . ARG A 1 134 ? -29.322 3.233 10.371 1.00 93.00 134 ARG A O 1
ATOM 1074 N N . LEU A 1 135 ? -28.938 4.231 8.402 1.00 87.44 135 LEU A N 1
ATOM 1075 C CA . LEU A 1 135 ? -27.478 4.173 8.533 1.00 87.44 135 LEU A CA 1
ATOM 1076 C C . LEU A 1 135 ? -26.999 5.005 9.732 1.00 87.44 135 LEU A C 1
ATOM 1078 O O . LEU A 1 135 ? -26.172 4.532 10.508 1.00 87.44 135 LEU A O 1
ATOM 1082 N N . PHE A 1 136 ? -27.558 6.201 9.915 1.00 89.19 136 PHE A N 1
ATOM 1083 C CA . PHE A 1 136 ? -27.180 7.133 10.979 1.00 89.19 136 PHE A CA 1
ATOM 1084 C C . PHE A 1 136 ? -27.710 6.722 12.359 1.00 89.19 136 PHE A C 1
ATOM 1086 O O . PHE A 1 136 ? -27.113 7.094 13.365 1.00 89.19 136 PHE A O 1
ATOM 1093 N N . ASP A 1 137 ? -28.762 5.899 12.414 1.00 91.12 137 ASP A N 1
ATOM 1094 C CA . ASP A 1 137 ? -29.243 5.301 13.668 1.00 91.12 137 ASP A CA 1
ATOM 1095 C C . ASP A 1 137 ? -28.341 4.146 14.138 1.00 91.12 137 ASP A C 1
ATOM 1097 O O . ASP A 1 137 ? -28.185 3.905 15.333 1.00 91.12 137 ASP A O 1
ATOM 1101 N N . THR A 1 138 ? -27.738 3.413 13.194 1.00 89.88 138 THR A N 1
ATOM 1102 C CA . THR A 1 138 ? -26.888 2.245 13.498 1.00 89.88 138 THR A CA 1
ATOM 1103 C C . THR A 1 138 ? -25.414 2.586 13.715 1.00 89.88 138 THR A C 1
ATOM 1105 O O . THR A 1 138 ? -24.737 1.911 14.492 1.00 89.88 138 THR A O 1
ATOM 1108 N N . ALA A 1 139 ? -24.896 3.620 13.047 1.00 87.00 139 ALA A N 1
ATOM 1109 C CA . ALA A 1 139 ? -23.506 4.043 13.152 1.00 87.00 139 ALA A CA 1
ATOM 1110 C C . ALA A 1 139 ? -23.430 5.476 13.704 1.00 87.00 139 ALA A C 1
ATOM 1112 O O . ALA A 1 139 ? -23.940 6.397 13.064 1.00 87.00 139 ALA A O 1
ATOM 1113 N N . PRO A 1 140 ? -22.761 5.706 14.852 1.00 87.00 140 PRO A N 1
ATOM 1114 C CA . PRO A 1 140 ? -22.651 7.047 15.411 1.00 87.00 140 PRO A CA 1
ATOM 1115 C C . PRO A 1 140 ? -21.905 7.960 14.435 1.00 87.00 140 PRO A C 1
ATOM 1117 O O . PRO A 1 140 ? -20.880 7.566 13.873 1.00 87.00 140 PRO A O 1
ATOM 1120 N N . LEU A 1 141 ? -22.381 9.199 14.278 1.00 87.00 141 LEU A N 1
ATOM 1121 C CA . LEU A 1 141 ? -21.832 10.172 13.324 1.00 87.00 141 LEU A CA 1
ATOM 1122 C C . LEU A 1 141 ? -20.306 10.333 13.452 1.00 87.00 141 LEU A C 1
ATOM 1124 O O . LEU A 1 141 ? -19.600 10.398 12.448 1.00 87.00 141 LEU A O 1
ATOM 1128 N N . GLY A 1 142 ? -19.779 10.303 14.680 1.00 86.88 142 GLY A N 1
ATOM 1129 C CA . GLY A 1 142 ? -18.337 10.371 14.937 1.00 86.88 142 GLY A CA 1
ATOM 1130 C C . GLY A 1 142 ? -17.534 9.215 14.325 1.00 86.88 142 GLY A C 1
ATOM 1131 O O . GLY A 1 142 ? -16.421 9.435 13.856 1.00 86.88 142 GLY A O 1
ATOM 1132 N N . ARG A 1 143 ? -18.093 7.998 14.251 1.00 86.56 143 ARG A N 1
ATOM 1133 C CA . ARG A 1 143 ? -17.437 6.847 13.603 1.00 86.56 143 ARG A CA 1
ATOM 1134 C C . ARG A 1 143 ? -17.381 7.030 12.088 1.00 86.56 143 ARG A C 1
ATOM 1136 O O . ARG A 1 143 ? -16.350 6.735 11.494 1.00 86.56 143 ARG A O 1
ATOM 1143 N N . ILE A 1 144 ? -18.456 7.545 11.491 1.00 90.38 144 ILE A N 1
ATOM 1144 C CA . ILE A 1 144 ? -18.526 7.823 10.049 1.00 90.38 144 ILE A CA 1
ATOM 1145 C C . ILE A 1 144 ? -17.489 8.887 9.672 1.00 90.38 144 ILE A C 1
ATOM 1147 O O . ILE A 1 144 ? -16.717 8.677 8.741 1.00 90.38 144 ILE A O 1
ATOM 1151 N N . ILE A 1 145 ? -17.416 9.986 10.431 1.00 90.25 145 ILE A N 1
ATOM 1152 C CA . ILE A 1 145 ? -16.438 11.059 10.199 1.00 90.25 145 ILE A CA 1
ATOM 1153 C C . ILE A 1 145 ? -15.007 10.546 10.387 1.00 90.25 145 ILE A C 1
ATOM 1155 O O . ILE A 1 145 ? -14.159 10.793 9.538 1.00 90.25 145 ILE A O 1
ATOM 1159 N N . ASN A 1 146 ? -14.732 9.804 11.464 1.00 90.25 146 ASN A N 1
ATOM 1160 C CA . ASN A 1 146 ? -13.388 9.289 11.728 1.00 90.25 146 ASN A CA 1
ATOM 1161 C C . ASN A 1 146 ? -12.911 8.325 10.631 1.00 90.25 146 ASN A C 1
ATOM 1163 O O . ASN A 1 146 ? -11.758 8.389 10.217 1.00 90.25 146 ASN A O 1
ATOM 1167 N N . HIS A 1 147 ? -13.801 7.463 10.136 1.00 89.50 147 HIS A N 1
ATOM 1168 C CA . HIS A 1 147 ? -13.492 6.564 9.027 1.00 89.50 147 HIS A CA 1
ATOM 1169 C C . HIS A 1 147 ? -13.258 7.337 7.729 1.00 89.50 147 HIS A C 1
ATOM 1171 O O . HIS A 1 147 ? -12.229 7.158 7.094 1.00 89.50 147 HIS A O 1
ATOM 1177 N N . PHE A 1 148 ? -14.154 8.262 7.381 1.00 91.25 148 PHE A N 1
ATOM 1178 C CA . PHE A 1 148 ? -14.015 9.083 6.182 1.00 91.25 148 PHE A CA 1
ATOM 1179 C C . PHE A 1 148 ? -12.707 9.887 6.169 1.00 91.25 148 PHE A C 1
ATOM 1181 O O . PHE A 1 148 ? -12.002 9.888 5.164 1.00 91.25 148 PHE A O 1
ATOM 1188 N N . THR A 1 149 ? -12.355 10.532 7.284 1.00 91.88 149 THR A N 1
ATOM 1189 C CA . THR A 1 149 ? -11.116 11.311 7.404 1.00 91.88 149 THR A CA 1
ATOM 1190 C C . THR A 1 149 ? -9.877 10.420 7.337 1.00 91.88 149 THR A C 1
ATOM 1192 O O . THR A 1 149 ? -8.956 10.734 6.590 1.00 91.88 149 THR A O 1
ATOM 1195 N N . ARG A 1 150 ? -9.847 9.302 8.078 1.00 90.62 150 ARG A N 1
ATOM 1196 C CA . ARG A 1 150 ? -8.695 8.384 8.097 1.00 90.62 150 ARG A CA 1
ATOM 1197 C C . ARG A 1 150 ? -8.462 7.724 6.740 1.00 90.62 150 ARG A C 1
ATOM 1199 O O . ARG A 1 150 ? -7.320 7.604 6.300 1.00 90.62 150 ARG A O 1
ATOM 1206 N N . ASP A 1 151 ? -9.531 7.301 6.081 1.00 91.81 151 ASP A N 1
ATOM 1207 C CA . ASP A 1 151 ? -9.440 6.646 4.782 1.00 91.81 151 ASP A CA 1
ATOM 1208 C C . ASP A 1 151 ? -9.013 7.640 3.698 1.00 91.81 151 ASP A C 1
ATOM 1210 O O . ASP A 1 151 ? -8.173 7.305 2.865 1.00 91.81 151 ASP A O 1
ATOM 1214 N N . MET A 1 152 ? -9.525 8.877 3.733 1.00 91.00 152 MET A N 1
ATOM 1215 C CA . MET A 1 152 ? -9.086 9.926 2.809 1.00 91.00 152 MET A CA 1
ATOM 1216 C C . MET A 1 152 ? -7.604 10.256 3.003 1.00 91.00 152 MET A C 1
ATOM 1218 O O . MET A 1 152 ? -6.865 10.316 2.029 1.00 91.00 152 MET A O 1
ATOM 1222 N N . ASP A 1 153 ? -7.152 10.381 4.251 1.00 89.56 153 ASP A N 1
ATOM 1223 C CA . ASP A 1 153 ? -5.741 10.620 4.570 1.00 89.56 153 ASP A CA 1
ATOM 1224 C C . ASP A 1 153 ? -4.832 9.489 4.053 1.00 89.56 153 ASP A C 1
ATOM 1226 O O . ASP A 1 153 ? -3.771 9.724 3.469 1.00 89.56 153 ASP A O 1
ATOM 1230 N N . THR A 1 154 ? -5.293 8.243 4.181 1.00 87.69 154 THR A N 1
ATOM 1231 C CA . THR A 1 154 ? -4.590 7.061 3.661 1.00 87.69 154 THR A CA 1
ATOM 1232 C C . THR A 1 154 ? -4.484 7.093 2.134 1.00 87.69 154 THR A C 1
ATOM 1234 O O . THR A 1 154 ? -3.422 6.804 1.577 1.00 87.69 154 THR A O 1
ATOM 1237 N N . VAL A 1 155 ? -5.561 7.463 1.436 1.00 87.31 155 VAL A N 1
ATOM 1238 C CA . VAL A 1 155 ? -5.562 7.597 -0.028 1.00 87.31 155 VAL A CA 1
ATOM 1239 C C . VAL A 1 155 ? -4.629 8.726 -0.471 1.00 87.31 155 VAL A C 1
ATOM 1241 O O . VAL A 1 155 ? -3.816 8.532 -1.376 1.00 87.31 155 VAL A O 1
ATOM 1244 N N . ASP A 1 156 ? -4.689 9.872 0.196 1.00 84.94 156 ASP A N 1
ATOM 1245 C CA . ASP A 1 156 ? -3.934 11.063 -0.186 1.00 84.94 156 ASP A CA 1
ATOM 1246 C C . ASP A 1 156 ? -2.431 10.866 0.001 1.00 84.94 156 ASP A C 1
ATOM 1248 O O . ASP A 1 156 ? -1.650 11.212 -0.889 1.00 84.94 156 ASP A O 1
ATOM 1252 N N . GLN A 1 157 ? -2.022 10.265 1.119 1.00 82.00 157 GLN A N 1
ATOM 1253 C CA . GLN A 1 157 ? -0.610 10.108 1.456 1.00 82.00 157 GLN A CA 1
ATOM 1254 C C . GLN A 1 157 ? -0.034 8.766 0.997 1.00 82.00 157 GLN A C 1
ATOM 1256 O O . GLN A 1 157 ? 0.970 8.729 0.281 1.00 82.00 157 GLN A O 1
ATOM 1261 N N . GLN A 1 158 ? -0.641 7.648 1.403 1.00 82.62 158 GLN A N 1
ATOM 1262 C CA . GLN A 1 158 ? -0.034 6.326 1.223 1.00 82.62 158 GLN A CA 1
ATOM 1263 C C . GLN A 1 158 ? -0.207 5.821 -0.208 1.00 82.62 158 GLN A C 1
ATOM 1265 O O . GLN A 1 158 ? 0.772 5.431 -0.845 1.00 82.62 158 GLN A O 1
ATOM 1270 N N . VAL A 1 159 ? -1.430 5.870 -0.746 1.00 82.19 159 VAL A N 1
ATOM 1271 C CA . VAL A 1 159 ? -1.713 5.359 -2.100 1.00 82.19 159 VAL A CA 1
ATOM 1272 C C . VAL A 1 159 ? -0.985 6.188 -3.160 1.00 82.19 159 VAL A C 1
ATOM 1274 O O . VAL A 1 159 ? -0.393 5.627 -4.087 1.00 82.19 159 VAL A O 1
ATOM 1277 N N . THR A 1 160 ? -0.944 7.513 -3.005 1.00 81.44 160 THR A N 1
ATOM 1278 C CA . THR A 1 160 ? -0.176 8.397 -3.897 1.00 81.44 160 THR A CA 1
ATOM 1279 C C . THR A 1 160 ? 1.314 8.064 -3.887 1.00 81.44 160 THR A C 1
ATOM 1281 O O . THR A 1 160 ? 1.928 7.936 -4.945 1.00 81.44 160 THR A O 1
ATOM 1284 N N . ASN A 1 161 ? 1.914 7.894 -2.708 1.00 80.12 161 ASN A N 1
ATOM 1285 C CA . ASN A 1 161 ? 3.345 7.616 -2.608 1.00 80.12 161 ASN A CA 1
ATOM 1286 C C . ASN A 1 161 ? 3.688 6.249 -3.225 1.00 80.12 161 ASN A C 1
ATOM 1288 O O . ASN A 1 161 ? 4.587 6.147 -4.060 1.00 80.12 161 ASN A O 1
ATOM 1292 N N . VAL A 1 162 ? 2.910 5.212 -2.896 1.00 79.94 162 VAL A N 1
ATOM 1293 C CA . VAL A 1 162 ? 3.094 3.863 -3.453 1.00 79.94 162 VAL A CA 1
ATOM 1294 C C . VAL A 1 162 ? 2.933 3.862 -4.974 1.00 79.94 162 VAL A C 1
ATOM 1296 O O . VAL A 1 162 ? 3.781 3.312 -5.673 1.00 79.94 162 VAL A O 1
ATOM 1299 N N . SER A 1 163 ? 1.894 4.510 -5.506 1.00 75.12 163 SER A N 1
ATOM 1300 C CA . SER A 1 163 ? 1.665 4.570 -6.957 1.00 75.12 163 SER A CA 1
ATOM 1301 C C . SER A 1 163 ? 2.778 5.307 -7.706 1.00 75.12 163 SER A C 1
ATOM 1303 O O . SER A 1 163 ? 3.215 4.838 -8.758 1.00 75.12 163 SER A O 1
ATOM 1305 N N . ALA A 1 164 ? 3.300 6.402 -7.148 1.00 77.50 164 ALA A N 1
ATOM 1306 C CA . ALA A 1 164 ? 4.433 7.112 -7.730 1.00 77.50 164 ALA A CA 1
ATOM 1307 C C . ALA A 1 164 ? 5.703 6.249 -7.760 1.00 77.50 164 ALA A C 1
ATOM 1309 O O . ALA A 1 164 ? 6.395 6.223 -8.778 1.00 77.50 164 ALA A O 1
ATOM 1310 N N . ASN A 1 165 ? 5.990 5.511 -6.683 1.00 75.12 165 ASN A N 1
ATOM 1311 C CA . ASN A 1 165 ? 7.153 4.624 -6.629 1.00 75.12 165 ASN A CA 1
ATOM 1312 C C . ASN A 1 165 ? 7.027 3.473 -7.638 1.00 75.12 165 ASN A C 1
ATOM 1314 O O . ASN A 1 165 ? 7.959 3.237 -8.400 1.00 75.12 165 ASN A O 1
ATOM 1318 N N . ILE A 1 166 ? 5.852 2.837 -7.738 1.00 75.19 166 ILE A N 1
ATOM 1319 C CA . ILE A 1 166 ? 5.597 1.781 -8.734 1.00 75.19 166 ILE A CA 1
ATOM 1320 C C . ILE A 1 166 ? 5.821 2.306 -10.156 1.00 75.19 166 ILE A C 1
ATOM 1322 O O . ILE A 1 166 ? 6.423 1.621 -10.978 1.00 75.19 166 ILE A O 1
ATOM 1326 N N . MET A 1 167 ? 5.353 3.517 -10.462 1.00 71.94 167 MET A N 1
ATOM 1327 C CA . MET A 1 167 ? 5.502 4.098 -11.795 1.00 71.94 167 MET A CA 1
ATOM 1328 C C . MET A 1 167 ? 6.964 4.412 -12.131 1.00 71.94 167 MET A C 1
ATOM 1330 O O . MET A 1 167 ? 7.415 4.131 -13.243 1.00 71.94 167 MET A O 1
ATOM 1334 N N . VAL A 1 168 ? 7.715 4.957 -11.168 1.00 73.25 168 VAL A N 1
ATOM 1335 C CA . VAL A 1 168 ? 9.159 5.190 -11.307 1.00 73.25 168 VAL A CA 1
ATOM 1336 C C . VAL A 1 168 ? 9.898 3.879 -11.524 1.00 73.25 168 VAL A C 1
ATOM 1338 O O . VAL A 1 168 ? 10.707 3.802 -12.443 1.00 73.25 168 VAL A O 1
ATOM 1341 N N . ASP A 1 169 ? 9.593 2.843 -10.748 1.00 71.75 169 ASP A N 1
ATOM 1342 C CA . ASP A 1 169 ? 10.232 1.535 -10.874 1.00 71.75 169 ASP A CA 1
ATOM 1343 C C . ASP A 1 169 ? 9.889 0.869 -12.211 1.00 71.75 169 ASP A C 1
ATOM 1345 O O . ASP A 1 169 ? 10.759 0.288 -12.862 1.00 71.75 169 ASP A O 1
ATOM 1349 N N . PHE A 1 170 ? 8.641 0.988 -12.667 1.00 71.81 170 PHE A N 1
ATOM 1350 C CA . PHE A 1 170 ? 8.191 0.414 -13.934 1.00 71.81 170 PHE A CA 1
ATOM 1351 C C . PHE A 1 170 ? 8.845 1.081 -15.151 1.00 71.81 170 PHE A C 1
ATOM 1353 O O . PHE A 1 170 ? 9.121 0.410 -16.141 1.00 71.81 170 PHE A O 1
ATOM 1360 N N . LEU A 1 171 ? 9.124 2.387 -15.088 1.00 69.56 171 LEU A N 1
ATOM 1361 C CA . LEU A 1 171 ? 9.811 3.123 -16.158 1.00 69.56 171 LEU A CA 1
ATOM 1362 C C . LEU A 1 171 ? 11.344 3.049 -16.037 1.00 69.56 171 LEU A C 1
ATOM 1364 O O . LEU A 1 171 ? 12.059 2.988 -17.039 1.00 69.56 171 LEU A O 1
ATOM 1368 N N . GLY A 1 172 ? 11.860 3.058 -14.810 1.00 66.44 172 GLY A N 1
ATOM 1369 C CA . GLY A 1 172 ? 13.284 3.124 -14.497 1.00 66.44 172 GLY A CA 1
ATOM 1370 C C . GLY A 1 172 ? 14.008 1.804 -14.736 1.00 66.44 172 GLY A C 1
ATOM 1371 O O . GLY A 1 172 ? 15.019 1.789 -15.437 1.00 66.44 172 GLY A O 1
ATOM 1372 N N . ASN A 1 173 ? 13.472 0.691 -14.226 1.00 70.81 173 ASN A N 1
ATOM 1373 C CA . ASN A 1 173 ? 14.096 -0.629 -14.366 1.00 70.81 173 ASN A CA 1
ATOM 1374 C C . ASN A 1 173 ? 14.381 -1.025 -15.829 1.00 70.81 173 ASN A C 1
ATOM 1376 O O . ASN A 1 173 ? 15.536 -1.325 -16.132 1.00 70.81 173 ASN A O 1
ATOM 1380 N N . PRO A 1 174 ? 13.421 -0.961 -16.776 1.00 70.88 174 PRO A N 1
ATOM 1381 C CA . PRO A 1 174 ? 13.706 -1.312 -18.168 1.00 70.88 174 PRO A CA 1
ATOM 1382 C C . PRO A 1 174 ? 14.693 -0.348 -18.836 1.00 70.88 174 PRO A C 1
ATOM 1384 O O . PRO A 1 174 ? 15.442 -0.765 -19.717 1.00 70.88 174 PRO A O 1
ATOM 1387 N N . THR A 1 175 ? 14.744 0.917 -18.408 1.00 66.44 175 THR A N 1
ATOM 1388 C CA . THR A 1 175 ? 15.730 1.886 -18.910 1.00 66.44 175 THR A CA 1
ATOM 1389 C C . THR A 1 175 ? 17.146 1.478 -18.502 1.00 66.44 175 THR A C 1
ATOM 1391 O O . THR A 1 175 ? 18.042 1.432 -19.346 1.00 66.44 175 THR A O 1
ATOM 1394 N N . VAL A 1 176 ? 17.351 1.121 -17.230 1.00 69.19 176 VAL A N 1
ATOM 1395 C CA . VAL A 1 176 ? 18.650 0.654 -16.719 1.00 69.19 176 VAL A CA 1
ATOM 1396 C C . VAL A 1 176 ? 19.057 -0.656 -17.392 1.00 69.19 176 VAL A C 1
ATOM 1398 O O . VAL A 1 176 ? 20.165 -0.751 -17.923 1.00 69.19 176 VAL A O 1
ATOM 1401 N N . THR A 1 177 ? 18.150 -1.633 -17.454 1.00 69.06 177 THR A N 1
ATOM 1402 C CA . THR A 1 177 ? 18.395 -2.907 -18.143 1.00 69.06 177 THR A CA 1
ATOM 1403 C C . THR A 1 177 ? 18.726 -2.687 -19.622 1.00 69.06 177 THR A C 1
ATOM 1405 O O . THR A 1 177 ? 19.656 -3.303 -20.137 1.00 69.06 177 THR A O 1
ATOM 1408 N N . GLY A 1 178 ? 18.040 -1.765 -20.305 1.00 65.69 178 GLY A N 1
ATOM 1409 C CA . GLY A 1 178 ? 18.298 -1.425 -21.706 1.00 65.69 178 GLY A CA 1
ATOM 1410 C C . GLY A 1 178 ? 19.685 -0.820 -21.946 1.00 65.69 178 GLY A C 1
ATOM 1411 O O . GLY A 1 178 ? 20.368 -1.204 -22.896 1.00 65.69 178 GLY A O 1
ATOM 1412 N N . VAL A 1 179 ? 20.144 0.076 -21.066 1.00 69.50 179 VAL A N 1
ATOM 1413 C CA . VAL A 1 179 ? 21.501 0.649 -21.143 1.00 69.50 179 VAL A CA 1
ATOM 1414 C C . VAL A 1 179 ? 22.562 -0.432 -20.927 1.00 69.50 179 VAL A C 1
ATOM 1416 O O . VAL A 1 179 ? 23.537 -0.495 -21.676 1.00 69.50 179 VAL A O 1
ATOM 1419 N N . ILE A 1 180 ? 22.365 -1.316 -19.946 1.00 65.69 180 ILE A N 1
ATOM 1420 C CA . ILE A 1 180 ? 23.296 -2.421 -19.679 1.00 65.69 180 ILE A CA 1
ATOM 1421 C C . ILE A 1 180 ? 23.328 -3.396 -20.862 1.00 65.69 180 ILE A C 1
ATOM 1423 O O . ILE A 1 180 ? 24.409 -3.800 -21.289 1.00 65.69 180 ILE A O 1
ATOM 1427 N N . ALA A 1 181 ? 22.169 -3.711 -21.445 1.00 71.00 181 ALA A N 1
ATOM 1428 C CA . ALA A 1 181 ? 22.063 -4.573 -22.619 1.00 71.00 181 ALA A CA 1
ATOM 1429 C C . ALA A 1 181 ? 22.772 -3.989 -23.853 1.00 71.00 181 ALA A C 1
ATOM 1431 O O . ALA A 1 181 ? 23.333 -4.746 -24.645 1.00 71.00 181 ALA A O 1
ATOM 1432 N N . TYR A 1 182 ? 22.785 -2.659 -24.001 1.00 67.19 182 TYR A N 1
ATOM 1433 C CA . TYR A 1 182 ? 23.523 -1.975 -25.066 1.00 67.19 182 TYR A CA 1
ATOM 1434 C C . TYR A 1 182 ? 25.044 -2.100 -24.897 1.00 67.19 182 TYR A C 1
ATOM 1436 O O . TYR A 1 182 ? 25.754 -2.333 -25.873 1.00 67.19 182 TYR A O 1
ATOM 1444 N N . VAL A 1 183 ? 25.555 -1.974 -23.666 1.00 71.19 183 VAL A N 1
ATOM 1445 C CA . VAL A 1 183 ? 26.996 -2.097 -23.378 1.00 71.19 183 VAL A CA 1
ATOM 1446 C C . VAL A 1 183 ? 27.457 -3.553 -23.458 1.00 71.19 183 VAL A C 1
ATOM 1448 O O . VAL A 1 183 ? 28.523 -3.837 -24.004 1.00 71.19 183 VAL A O 1
ATOM 1451 N N . ASN A 1 184 ? 26.670 -4.484 -22.916 1.00 63.38 184 ASN A N 1
ATOM 1452 C CA . ASN A 1 184 ? 26.975 -5.907 -22.932 1.00 63.38 184 ASN A CA 1
ATOM 1453 C C . ASN A 1 184 ? 25.702 -6.753 -23.079 1.00 63.38 184 ASN A C 1
ATOM 1455 O O . ASN A 1 184 ? 25.014 -7.064 -22.106 1.00 63.38 184 ASN A O 1
ATOM 1459 N N . SER A 1 185 ? 25.445 -7.210 -24.306 1.00 79.44 185 SER A N 1
ATOM 1460 C CA . SER A 1 185 ? 24.275 -8.034 -24.631 1.00 79.44 185 SER A CA 1
ATOM 1461 C C . SER A 1 185 ? 24.263 -9.398 -23.921 1.00 79.44 185 SER A C 1
ATOM 1463 O O . SER A 1 185 ? 23.189 -9.941 -23.664 1.00 79.44 185 SER A O 1
ATOM 1465 N N . GLN A 1 186 ? 25.423 -9.940 -23.526 1.00 80.31 186 GLN A N 1
ATOM 1466 C CA . GLN A 1 186 ? 25.497 -11.236 -22.837 1.00 80.31 186 GLN A CA 1
ATOM 1467 C C . GLN A 1 186 ? 24.940 -11.180 -21.405 1.00 80.31 186 GLN A C 1
ATOM 1469 O O . GLN A 1 186 ? 24.572 -12.215 -20.851 1.00 80.31 186 GLN A O 1
ATOM 1474 N N . PHE A 1 187 ? 24.842 -9.986 -20.810 1.00 74.25 187 PHE A N 1
ATOM 1475 C CA . PHE A 1 187 ? 24.335 -9.791 -19.450 1.00 74.25 187 PHE A CA 1
ATOM 1476 C C . PHE A 1 187 ? 22.804 -9.924 -19.339 1.00 74.25 187 PHE A C 1
ATOM 1478 O O . PHE A 1 187 ? 22.277 -10.123 -18.249 1.00 74.25 187 PHE A O 1
ATOM 1485 N N . LEU A 1 188 ? 22.076 -9.892 -20.459 1.00 77.19 188 LEU A N 1
ATOM 1486 C CA . LEU A 1 188 ? 20.611 -9.978 -20.462 1.00 77.19 188 LEU A CA 1
ATOM 1487 C C . LEU A 1 188 ? 20.100 -11.368 -20.044 1.00 77.19 188 LEU A C 1
ATOM 1489 O O . LEU A 1 188 ? 19.057 -11.491 -19.408 1.00 77.19 188 LEU A O 1
ATOM 1493 N N . VAL A 1 189 ? 20.860 -12.421 -20.358 1.00 85.81 189 VAL A N 1
ATOM 1494 C CA . VAL A 1 189 ? 20.511 -13.805 -20.004 1.00 85.81 189 VAL A CA 1
ATOM 1495 C C . VAL A 1 189 ? 20.478 -14.020 -18.482 1.00 85.81 189 VAL A C 1
ATOM 1497 O O . VAL A 1 189 ? 19.443 -14.466 -17.985 1.00 85.81 189 VAL A O 1
ATOM 1500 N N . PRO A 1 190 ? 21.543 -13.712 -17.710 1.00 84.12 190 PRO A N 1
ATOM 1501 C CA . PRO A 1 190 ? 21.491 -13.852 -16.256 1.00 84.12 190 PRO A CA 1
ATOM 1502 C C . PRO A 1 190 ? 20.491 -12.893 -15.593 1.00 84.12 190 PRO A C 1
ATOM 1504 O O . PRO A 1 190 ? 19.840 -13.300 -14.634 1.00 84.12 190 PRO A O 1
ATOM 1507 N N . ASP A 1 191 ? 20.316 -11.672 -16.111 1.00 79.00 191 ASP A N 1
ATOM 1508 C CA . ASP A 1 191 ? 19.323 -10.711 -15.603 1.00 79.00 191 ASP A CA 1
ATOM 1509 C C . ASP A 1 191 ? 17.895 -11.275 -15.669 1.00 79.00 191 ASP A C 1
ATOM 1511 O O . ASP A 1 191 ? 17.163 -11.271 -14.679 1.00 79.00 191 ASP A O 1
ATOM 1515 N N . LEU A 1 192 ? 17.526 -11.880 -16.801 1.00 84.00 192 LEU A N 1
ATOM 1516 C CA . LEU A 1 192 ? 16.207 -12.482 -16.984 1.00 84.00 192 LEU A CA 1
ATOM 1517 C C . LEU A 1 192 ? 15.978 -13.685 -16.056 1.00 84.00 192 LEU A C 1
ATOM 1519 O O . LEU A 1 192 ? 14.888 -13.835 -15.501 1.00 84.00 192 LEU A O 1
ATOM 1523 N N . VAL A 1 193 ? 17.000 -14.522 -15.846 1.00 85.94 193 VAL A N 1
ATOM 1524 C CA . VAL A 1 193 ? 16.922 -15.670 -14.922 1.00 85.94 193 VAL A CA 1
ATOM 1525 C C . VAL A 1 193 ? 16.716 -15.201 -13.480 1.00 85.94 193 VAL A C 1
ATOM 1527 O O . VAL A 1 193 ? 15.870 -15.743 -12.767 1.00 85.94 193 VAL A O 1
ATOM 1530 N N . ILE A 1 194 ? 17.454 -14.174 -13.055 1.00 84.56 194 ILE A N 1
ATOM 1531 C CA . ILE A 1 194 ? 17.329 -13.597 -11.712 1.00 84.56 194 ILE A CA 1
ATOM 1532 C C . ILE A 1 194 ? 15.963 -12.922 -11.546 1.00 84.56 194 ILE A C 1
ATOM 1534 O O . ILE A 1 194 ? 15.286 -13.157 -10.547 1.00 84.56 194 ILE A O 1
ATOM 1538 N N . SER A 1 195 ? 15.517 -12.144 -12.532 1.00 78.38 195 SER A N 1
ATOM 1539 C CA . SER A 1 195 ? 14.208 -11.483 -12.519 1.00 78.38 195 SER A CA 1
ATOM 1540 C C . SER A 1 195 ? 13.059 -12.490 -12.388 1.00 78.38 195 SER A C 1
ATOM 1542 O O . SER A 1 195 ? 12.176 -12.327 -11.543 1.00 78.38 195 SER A O 1
ATOM 1544 N N . ALA A 1 196 ? 13.112 -13.604 -13.126 1.00 83.38 196 ALA A N 1
ATOM 1545 C CA . ALA A 1 196 ? 12.127 -14.678 -13.004 1.00 83.38 196 ALA A CA 1
ATOM 1546 C C . ALA A 1 196 ? 12.106 -15.301 -11.594 1.00 83.38 196 ALA A C 1
ATOM 1548 O O . ALA A 1 196 ? 11.029 -15.526 -11.035 1.00 83.38 196 ALA A O 1
ATOM 1549 N N . LEU A 1 197 ? 13.277 -15.532 -10.988 1.00 86.12 197 LEU A N 1
ATOM 1550 C CA . LEU A 1 197 ? 13.378 -16.012 -9.606 1.00 86.12 197 LEU A CA 1
ATOM 1551 C C . LEU A 1 197 ? 12.746 -15.016 -8.620 1.00 86.12 197 LEU A C 1
ATOM 1553 O O . LEU A 1 197 ? 11.989 -15.421 -7.737 1.00 86.12 197 LEU A O 1
ATOM 1557 N N . PHE A 1 198 ? 13.009 -13.718 -8.792 1.00 81.75 198 PHE A N 1
ATOM 1558 C CA . PHE A 1 198 ? 12.424 -12.664 -7.962 1.00 81.75 198 PHE A CA 1
ATOM 1559 C C . PHE A 1 198 ? 10.901 -12.639 -8.043 1.00 81.75 198 PHE A C 1
ATOM 1561 O O . PHE A 1 198 ? 10.254 -12.487 -7.011 1.00 81.75 198 PHE A O 1
ATOM 1568 N N . VAL A 1 199 ? 10.315 -12.842 -9.226 1.00 81.69 199 VAL A N 1
ATOM 1569 C CA . VAL A 1 199 ? 8.853 -12.916 -9.379 1.00 81.69 199 VAL A CA 1
ATOM 1570 C C . VAL A 1 199 ? 8.278 -14.095 -8.593 1.00 81.69 199 VAL A C 1
ATOM 1572 O O . VAL A 1 199 ? 7.270 -13.941 -7.904 1.00 81.69 199 VAL A O 1
ATOM 1575 N N . VAL A 1 200 ? 8.929 -15.261 -8.634 1.00 83.69 200 VAL A N 1
ATOM 1576 C CA . VAL A 1 200 ? 8.499 -16.429 -7.851 1.00 83.69 200 VAL A CA 1
ATOM 1577 C C . VAL A 1 200 ? 8.562 -16.131 -6.355 1.00 83.69 200 VAL A C 1
ATOM 1579 O O . VAL A 1 200 ? 7.571 -16.330 -5.653 1.00 83.69 200 VAL A O 1
ATOM 1582 N N . ILE A 1 201 ? 9.687 -15.597 -5.873 1.00 84.75 201 ILE A N 1
ATOM 1583 C CA . ILE A 1 201 ? 9.859 -15.227 -4.462 1.00 84.75 201 ILE A CA 1
ATOM 1584 C C . ILE A 1 201 ? 8.818 -14.184 -4.045 1.00 84.75 201 ILE A C 1
ATOM 1586 O O . ILE A 1 201 ? 8.198 -14.341 -2.997 1.00 84.75 201 ILE A O 1
ATOM 1590 N N . ALA A 1 202 ? 8.573 -13.163 -4.869 1.00 76.75 202 ALA A N 1
ATOM 1591 C CA . ALA A 1 202 ? 7.591 -12.120 -4.597 1.00 76.75 202 ALA A CA 1
ATOM 1592 C C . ALA A 1 202 ? 6.177 -12.696 -4.449 1.00 76.75 202 ALA A C 1
ATOM 1594 O O . ALA A 1 202 ? 5.478 -12.352 -3.501 1.00 76.75 202 ALA A O 1
ATOM 1595 N N . MET A 1 203 ? 5.770 -13.631 -5.314 1.00 81.56 203 MET A N 1
ATOM 1596 C CA . MET A 1 203 ? 4.459 -14.282 -5.200 1.00 81.56 203 MET A CA 1
ATOM 1597 C C . MET A 1 203 ? 4.294 -15.055 -3.888 1.00 81.56 203 MET A C 1
ATOM 1599 O O . MET A 1 203 ? 3.227 -14.992 -3.275 1.00 81.56 203 MET A O 1
ATOM 1603 N N . PHE A 1 204 ? 5.324 -15.785 -3.451 1.00 84.06 204 PHE A N 1
ATOM 1604 C C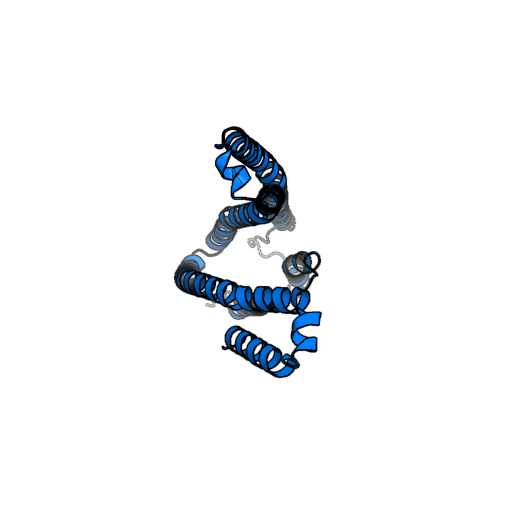A . PHE A 1 204 ? 5.290 -16.475 -2.160 1.00 84.06 204 PHE A CA 1
ATOM 1605 C C . PHE A 1 204 ? 5.282 -15.479 -0.999 1.00 84.06 204 PHE A C 1
ATOM 1607 O O . PHE A 1 204 ? 4.445 -15.593 -0.106 1.00 84.06 204 PHE A O 1
ATOM 1614 N N . TYR A 1 205 ? 6.157 -14.474 -1.046 1.00 86.94 205 TYR A N 1
ATOM 1615 C CA . TYR A 1 205 ? 6.271 -13.455 -0.011 1.00 86.94 205 TYR A CA 1
ATOM 1616 C C . TYR A 1 205 ? 4.965 -12.680 0.180 1.00 86.94 205 TYR A C 1
ATOM 1618 O O . TYR A 1 205 ? 4.506 -12.578 1.309 1.00 86.94 205 TYR A O 1
ATOM 1626 N N . THR A 1 206 ? 4.323 -12.199 -0.891 1.00 81.12 206 THR A N 1
ATOM 1627 C CA . THR A 1 206 ? 3.070 -11.428 -0.799 1.00 81.12 206 THR A CA 1
ATOM 1628 C C . THR A 1 206 ? 1.928 -12.243 -0.201 1.00 81.12 206 THR A C 1
ATOM 1630 O O . THR A 1 206 ? 1.119 -11.708 0.553 1.00 81.12 206 THR A O 1
ATOM 1633 N N . ARG A 1 207 ? 1.845 -13.542 -0.512 1.00 83.50 207 ARG A N 1
ATOM 1634 C CA . ARG A 1 207 ? 0.827 -14.416 0.087 1.00 83.50 207 ARG A CA 1
ATOM 1635 C C . ARG A 1 207 ? 1.072 -14.580 1.581 1.00 83.50 207 ARG A C 1
ATOM 1637 O O . ARG A 1 207 ? 0.158 -14.371 2.370 1.00 83.50 207 ARG A O 1
ATOM 1644 N N . THR A 1 208 ? 2.303 -14.904 1.960 1.00 85.56 208 THR A N 1
ATOM 1645 C CA . THR A 1 208 ? 2.666 -15.107 3.364 1.00 85.56 208 THR A CA 1
ATOM 1646 C C . THR A 1 208 ? 2.533 -13.819 4.170 1.00 85.56 208 THR A C 1
ATOM 1648 O O . THR A 1 208 ? 1.951 -13.843 5.247 1.00 85.56 208 THR A O 1
ATOM 1651 N N . SER A 1 209 ? 3.006 -12.685 3.649 1.00 85.62 209 SER A N 1
ATOM 1652 C CA . SER A 1 209 ? 2.932 -11.398 4.346 1.00 85.62 209 SER A CA 1
ATOM 1653 C C . SER A 1 209 ? 1.492 -10.945 4.566 1.00 85.62 209 SER A C 1
ATOM 1655 O O . SER A 1 209 ? 1.173 -10.435 5.634 1.00 85.62 209 SER A O 1
ATOM 1657 N N . HIS A 1 210 ? 0.602 -11.177 3.598 1.00 84.88 210 HIS A N 1
ATOM 1658 C CA . HIS A 1 210 ? -0.806 -10.830 3.744 1.00 84.88 210 HIS A CA 1
ATOM 1659 C C . HIS A 1 210 ? -1.503 -11.676 4.816 1.00 84.88 210 HIS A C 1
ATOM 1661 O O . HIS A 1 210 ? -2.245 -11.140 5.639 1.00 84.88 210 HIS A O 1
ATOM 1667 N N . GLU A 1 211 ? -1.243 -12.984 4.843 1.00 90.62 211 GLU A N 1
ATOM 1668 C CA . GLU A 1 211 ? -1.788 -13.871 5.874 1.00 90.62 211 GLU A CA 1
ATOM 1669 C C . GLU A 1 211 ? -1.228 -13.527 7.261 1.00 90.62 211 GLU A C 1
ATOM 1671 O O . GLU A 1 211 ? -2.001 -13.437 8.212 1.00 90.62 211 GLU A O 1
ATOM 1676 N N . LEU A 1 212 ? 0.076 -13.249 7.369 1.00 90.12 212 LEU A N 1
ATOM 1677 C CA . LEU A 1 212 ? 0.712 -12.800 8.612 1.00 90.12 212 LEU A CA 1
ATOM 1678 C C . LEU A 1 212 ? 0.106 -11.489 9.119 1.00 90.12 212 LEU A C 1
ATOM 1680 O O . LEU A 1 212 ? -0.300 -11.420 10.272 1.00 90.12 212 LEU A O 1
ATOM 1684 N N . ASN A 1 213 ? -0.051 -10.488 8.252 1.00 88.19 213 ASN A N 1
ATOM 1685 C CA . ASN A 1 213 ? -0.679 -9.219 8.617 1.00 88.19 213 ASN A CA 1
ATOM 1686 C C . ASN A 1 213 ? -2.145 -9.410 9.051 1.00 88.19 213 ASN A C 1
ATOM 1688 O O . ASN A 1 213 ? -2.618 -8.767 9.986 1.00 88.19 213 ASN A O 1
ATOM 1692 N N . ARG A 1 214 ? -2.884 -10.333 8.415 1.00 91.44 214 ARG A N 1
ATOM 1693 C CA . ARG A 1 214 ? -4.237 -10.693 8.866 1.00 91.44 214 ARG A CA 1
ATOM 1694 C C . ARG A 1 214 ? -4.208 -11.322 10.260 1.00 91.44 214 ARG A C 1
ATOM 1696 O O . ARG A 1 214 ? -5.061 -10.984 11.082 1.00 91.44 214 ARG A O 1
ATOM 1703 N N . HIS A 1 215 ? -3.270 -12.232 10.516 1.00 91.56 215 HIS A N 1
ATOM 1704 C CA . HIS A 1 215 ? -3.086 -12.843 11.831 1.00 91.56 215 HIS A CA 1
ATOM 1705 C C . HIS A 1 215 ? -2.761 -11.790 12.890 1.00 91.56 215 HIS A C 1
ATOM 1707 O O . HIS A 1 215 ? -3.461 -11.738 13.895 1.00 91.56 215 HIS A O 1
ATOM 1713 N N . GLU A 1 216 ? -1.805 -10.903 12.619 1.00 91.62 216 GLU A N 1
ATOM 1714 C CA . GLU A 1 216 ? -1.408 -9.807 13.504 1.00 91.62 216 GLU A CA 1
ATOM 1715 C C . GLU A 1 216 ? -2.598 -8.914 13.875 1.00 91.62 216 GLU A C 1
ATOM 1717 O O . GLU A 1 216 ? -2.881 -8.708 15.052 1.00 91.62 216 GLU A O 1
ATOM 1722 N N . ILE A 1 217 ? -3.367 -8.439 12.890 1.00 89.31 217 ILE A N 1
ATOM 1723 C CA . ILE A 1 217 ? -4.535 -7.582 13.148 1.00 89.31 217 ILE A CA 1
ATOM 1724 C C . ILE A 1 217 ? -5.602 -8.329 13.966 1.00 89.31 217 ILE A C 1
ATOM 1726 O O . ILE A 1 217 ? -6.216 -7.750 14.867 1.00 89.31 217 ILE A O 1
ATOM 1730 N N . THR A 1 218 ? -5.826 -9.615 13.674 1.00 92.44 218 THR A N 1
ATOM 1731 C CA . THR A 1 218 ? -6.857 -10.424 14.345 1.00 92.44 218 THR A CA 1
ATOM 1732 C C . THR A 1 218 ? -6.486 -10.743 15.794 1.00 92.44 218 THR A C 1
ATOM 1734 O O . THR A 1 218 ? -7.366 -10.708 16.652 1.00 92.44 218 THR A O 1
ATOM 1737 N N . THR A 1 219 ? -5.213 -11.020 16.090 1.00 91.88 219 THR A N 1
ATOM 1738 C CA . THR A 1 219 ? -4.740 -11.305 17.457 1.00 91.88 219 THR A CA 1
ATOM 1739 C C . THR A 1 219 ? -4.540 -10.038 18.283 1.00 91.88 219 THR A C 1
ATOM 1741 O O . THR A 1 219 ? -4.746 -10.065 19.492 1.00 91.88 219 THR A O 1
ATOM 1744 N N . ASN A 1 220 ? -4.230 -8.903 17.652 1.00 92.69 220 ASN A N 1
ATOM 1745 C CA . ASN A 1 220 ? -4.008 -7.637 18.352 1.00 92.69 220 ASN A CA 1
ATOM 1746 C C . ASN A 1 220 ? -5.322 -6.935 18.759 1.00 92.69 220 ASN A C 1
ATOM 1748 O O . ASN A 1 220 ? -5.424 -6.319 19.819 1.00 92.69 220 ASN A O 1
ATOM 1752 N N . SER A 1 221 ? -6.388 -7.065 17.958 1.00 94.12 221 SER A N 1
ATOM 1753 C CA . SER A 1 221 ? -7.697 -6.472 18.279 1.00 94.12 221 SER A CA 1
ATOM 1754 C C . SER A 1 221 ? -8.267 -6.853 19.664 1.00 94.12 221 SER A C 1
ATOM 1756 O O . SER A 1 221 ? -8.732 -5.941 20.353 1.00 94.12 221 SER A O 1
ATOM 1758 N N . PRO A 1 222 ? -8.298 -8.131 20.100 1.00 93.25 222 PRO A N 1
ATOM 1759 C CA . PRO A 1 222 ? -8.833 -8.497 21.415 1.00 93.25 222 PRO A CA 1
ATOM 1760 C C . PRO A 1 222 ? -7.992 -7.959 22.579 1.00 93.25 222 PRO A C 1
ATOM 1762 O O . PRO A 1 222 ? -8.569 -7.621 23.611 1.00 93.25 222 PRO A O 1
ATOM 1765 N N . VAL A 1 223 ? -6.673 -7.804 22.409 1.00 95.00 223 VAL A N 1
ATOM 1766 C CA . VAL A 1 223 ? -5.780 -7.211 23.424 1.00 95.00 223 VAL A CA 1
ATOM 1767 C C . VAL A 1 223 ? -6.215 -5.777 23.736 1.00 95.00 223 VAL A C 1
ATOM 1769 O O . VAL A 1 223 ? -6.465 -5.436 24.894 1.00 95.00 223 VAL A O 1
ATOM 1772 N N . PHE A 1 224 ? -6.388 -4.944 22.703 1.00 93.50 224 PHE A N 1
ATOM 1773 C CA . PHE A 1 224 ? -6.823 -3.554 22.880 1.00 93.50 224 PHE A CA 1
ATOM 1774 C C . PHE A 1 224 ? -8.249 -3.432 23.420 1.00 93.50 224 PHE A C 1
ATOM 1776 O O . PHE A 1 224 ? -8.525 -2.539 24.223 1.00 93.50 224 PHE A O 1
ATOM 1783 N N . LEU A 1 225 ? -9.157 -4.309 22.985 1.00 93.81 225 LEU A N 1
ATOM 1784 C CA . LEU A 1 225 ? -10.539 -4.311 23.464 1.00 93.81 225 LEU A CA 1
ATOM 1785 C C . LEU A 1 225 ? -10.617 -4.671 24.949 1.00 93.81 225 LEU A C 1
ATOM 1787 O O . LEU A 1 225 ? -11.255 -3.938 25.702 1.00 93.81 225 LEU A O 1
ATOM 1791 N N . HIS A 1 226 ? -9.930 -5.734 25.376 1.00 95.12 226 HIS A N 1
ATOM 1792 C CA . HIS A 1 226 ? -9.892 -6.144 26.779 1.00 95.12 226 HIS A CA 1
ATOM 1793 C C . HIS A 1 226 ? -9.262 -5.061 27.660 1.00 95.12 226 HIS A C 1
ATOM 1795 O O . HIS A 1 226 ? -9.809 -4.704 28.697 1.00 95.12 226 HIS A O 1
ATOM 1801 N N . PHE A 1 227 ? -8.158 -4.455 27.214 1.00 95.12 227 PHE A N 1
ATOM 1802 C CA . PHE A 1 227 ? -7.530 -3.349 27.936 1.00 95.12 227 PHE A CA 1
ATOM 1803 C C . PHE A 1 227 ? -8.464 -2.135 28.087 1.00 95.12 227 PHE A C 1
ATOM 1805 O O . PHE A 1 227 ? -8.528 -1.516 29.149 1.00 95.12 227 PHE A O 1
ATOM 1812 N N . ALA A 1 228 ? -9.223 -1.793 27.042 1.00 95.31 228 ALA A N 1
ATOM 1813 C CA . ALA A 1 228 ? -10.209 -0.719 27.116 1.00 95.31 228 ALA A CA 1
ATOM 1814 C C . ALA A 1 228 ? -11.375 -1.061 28.062 1.00 95.31 228 ALA A C 1
ATOM 1816 O O . ALA A 1 228 ? -11.858 -0.182 28.778 1.00 95.31 228 ALA A O 1
ATOM 1817 N N . GLU A 1 229 ? -11.830 -2.314 28.084 1.00 93.88 229 GLU A N 1
ATOM 1818 C CA . GLU A 1 229 ? -12.851 -2.792 29.022 1.00 93.88 229 GLU A CA 1
ATOM 1819 C C . GLU A 1 229 ? -12.358 -2.713 30.473 1.00 93.88 229 GLU A C 1
ATOM 1821 O O . GLU A 1 229 ? -13.050 -2.143 31.320 1.00 93.88 229 GLU A O 1
ATOM 1826 N N . ASP A 1 230 ? -11.126 -3.149 30.737 1.00 95.38 230 ASP A N 1
ATOM 1827 C CA . ASP A 1 230 ? -10.487 -3.074 32.053 1.00 95.38 230 ASP A CA 1
ATOM 1828 C C . ASP A 1 230 ? -10.369 -1.636 32.560 1.00 95.38 230 ASP A C 1
ATOM 1830 O O . ASP A 1 230 ? -10.669 -1.358 33.722 1.00 95.38 230 ASP A O 1
ATOM 1834 N N . LEU A 1 231 ? -9.969 -0.697 31.695 1.00 95.06 231 LEU A N 1
ATOM 1835 C CA . LEU A 1 231 ? -9.863 0.718 32.055 1.00 95.06 231 LEU A CA 1
ATOM 1836 C C . LEU A 1 231 ? -11.223 1.327 32.411 1.00 95.06 231 LEU A C 1
ATOM 1838 O O . LEU A 1 231 ? -11.323 2.077 33.383 1.00 95.06 231 LEU A O 1
ATOM 1842 N N . ASN A 1 232 ? -12.269 0.991 31.655 1.00 96.12 232 ASN A N 1
ATOM 1843 C CA . ASN A 1 232 ? -13.625 1.468 31.930 1.00 96.12 232 ASN A CA 1
ATOM 1844 C C . ASN A 1 232 ? -14.228 0.800 33.181 1.00 96.12 232 ASN A C 1
ATOM 1846 O O . ASN A 1 232 ? -14.985 1.433 33.917 1.00 96.12 232 ASN A O 1
ATOM 1850 N N . GLY A 1 233 ? -13.882 -0.464 33.441 1.00 94.94 233 GLY A N 1
ATOM 1851 C CA . GLY A 1 233 ? -14.391 -1.286 34.541 1.00 94.94 233 GLY A CA 1
ATOM 1852 C C . GLY A 1 233 ? -13.520 -1.314 35.801 1.00 94.94 233 GLY A C 1
ATOM 1853 O O . GLY A 1 233 ? -13.863 -2.022 36.750 1.00 94.94 233 GLY A O 1
ATOM 1854 N N . VAL A 1 234 ? -12.420 -0.556 35.855 1.00 96.25 234 VAL A N 1
ATOM 1855 C CA . VAL A 1 234 ? -11.360 -0.714 36.872 1.00 96.25 234 VAL A CA 1
ATOM 1856 C C . VAL A 1 234 ? -11.864 -0.617 38.315 1.00 96.25 234 VAL A C 1
ATOM 1858 O O . VAL A 1 234 ? -11.400 -1.340 39.195 1.00 96.25 234 VAL A O 1
ATOM 1861 N N . THR A 1 235 ? -12.841 0.252 38.578 1.00 96.38 235 THR A N 1
ATOM 1862 C CA . THR A 1 235 ? -13.443 0.416 39.909 1.00 96.38 235 THR A CA 1
ATOM 1863 C C . THR A 1 235 ? -14.227 -0.822 40.329 1.00 96.38 235 THR A C 1
ATOM 1865 O O . THR A 1 235 ? -14.137 -1.242 41.480 1.00 96.38 235 THR A O 1
ATOM 1868 N N . THR A 1 236 ? -14.942 -1.438 39.388 1.00 96.62 236 THR A N 1
ATOM 1869 C CA . THR A 1 236 ? -15.726 -2.657 39.608 1.00 96.62 236 THR A CA 1
ATOM 1870 C C . THR A 1 236 ? -14.801 -3.851 39.821 1.00 96.62 236 THR A C 1
ATOM 1872 O O . THR A 1 236 ? -14.971 -4.589 40.786 1.00 96.62 236 THR A O 1
ATOM 1875 N N . ILE A 1 237 ? -13.766 -4.000 38.991 1.00 96.44 237 ILE A N 1
ATOM 1876 C CA . ILE A 1 237 ? -12.780 -5.086 39.120 1.00 96.44 237 ILE A CA 1
ATOM 1877 C C . ILE A 1 237 ? -12.105 -5.040 40.499 1.00 96.44 237 ILE A C 1
ATOM 1879 O O . ILE A 1 237 ? -12.006 -6.072 41.165 1.00 96.44 237 ILE A O 1
ATOM 1883 N N . ARG A 1 238 ? -11.721 -3.840 40.958 1.00 95.88 238 ARG A N 1
ATOM 1884 C CA . ARG A 1 238 ? -11.137 -3.628 42.293 1.00 95.88 238 ARG A CA 1
ATOM 1885 C C . ARG A 1 238 ? -12.124 -3.874 43.428 1.00 95.88 238 ARG A C 1
ATOM 1887 O O . ARG A 1 238 ? -11.749 -4.431 44.453 1.00 95.88 238 ARG A O 1
ATOM 1894 N N . ALA A 1 239 ? -13.389 -3.490 43.259 1.00 97.00 239 ALA A N 1
ATOM 1895 C CA . ALA A 1 239 ? -14.418 -3.721 44.270 1.00 97.00 239 ALA A CA 1
ATOM 1896 C C . ALA A 1 239 ? -14.682 -5.219 44.517 1.00 97.00 239 ALA A C 1
ATOM 1898 O O . ALA A 1 239 ? -14.984 -5.604 45.644 1.00 97.00 239 ALA A O 1
ATOM 1899 N N . PHE A 1 240 ? -14.542 -6.060 43.486 1.00 96.06 240 PHE A N 1
ATOM 1900 C CA . PHE A 1 240 ? -14.716 -7.514 43.583 1.00 96.06 240 PHE A CA 1
ATOM 1901 C C . PHE A 1 240 ? -13.412 -8.298 43.824 1.00 96.06 240 PHE A C 1
ATOM 1903 O O . PHE A 1 240 ? -13.474 -9.508 44.040 1.00 96.06 240 PHE A O 1
ATOM 1910 N N . GLY A 1 241 ? -12.242 -7.647 43.809 1.00 94.94 241 GLY A N 1
ATOM 1911 C CA . GLY A 1 241 ? -10.946 -8.304 44.028 1.00 94.94 241 GLY A CA 1
ATOM 1912 C C . GLY A 1 241 ? -10.535 -9.273 42.909 1.00 94.94 241 GLY A C 1
ATOM 1913 O O . GLY A 1 241 ? -9.894 -10.294 43.167 1.00 94.94 241 GLY A O 1
ATOM 1914 N N . PHE A 1 242 ? -10.959 -9.012 41.665 1.00 96.25 242 PHE A N 1
ATOM 1915 C CA . PHE A 1 242 ? -10.702 -9.884 40.508 1.00 96.25 242 PHE A CA 1
ATOM 1916 C C . PHE A 1 242 ? -9.494 -9.466 39.658 1.00 96.25 242 PHE A C 1
ATOM 1918 O O . PHE A 1 242 ? -9.301 -10.012 38.570 1.00 96.25 242 PHE A O 1
ATOM 1925 N N . GLU A 1 243 ? -8.632 -8.572 40.144 1.00 95.31 243 GLU A N 1
ATOM 1926 C CA . GLU A 1 243 ? -7.493 -8.035 39.387 1.00 95.31 243 GLU A CA 1
ATOM 1927 C C . GLU A 1 243 ? -6.580 -9.142 38.852 1.00 95.31 243 GLU A C 1
ATOM 1929 O O . GLU A 1 243 ? -6.166 -9.107 37.696 1.00 95.31 243 GLU A O 1
ATOM 1934 N N . LYS A 1 244 ? -6.303 -10.169 39.667 1.00 95.75 244 LYS A N 1
ATOM 1935 C CA . LYS A 1 244 ? -5.424 -11.276 39.267 1.00 95.75 244 LYS A CA 1
ATOM 1936 C C . LYS A 1 244 ? -5.994 -12.074 38.092 1.00 95.75 244 LYS A C 1
ATOM 1938 O O . LYS A 1 244 ? -5.239 -12.454 37.207 1.00 95.75 244 LYS A O 1
ATOM 1943 N N . ARG A 1 245 ? -7.311 -12.311 38.072 1.00 95.06 245 ARG A N 1
ATOM 1944 C CA . ARG A 1 245 ? -7.981 -13.072 37.006 1.00 95.06 245 ARG A CA 1
ATOM 1945 C C . ARG A 1 245 ? -7.915 -12.326 35.676 1.00 95.06 245 ARG A C 1
ATOM 1947 O O . ARG A 1 245 ? -7.542 -12.925 34.674 1.00 95.06 245 ARG A O 1
ATOM 1954 N N . PHE A 1 246 ? -8.252 -11.039 35.691 1.00 95.25 246 PHE A N 1
ATOM 1955 C CA . PHE A 1 246 ? -8.190 -10.190 34.501 1.00 95.25 246 PHE A CA 1
ATOM 1956 C C . PHE A 1 246 ? -6.750 -10.034 33.999 1.00 95.25 246 PHE A C 1
ATOM 1958 O O . PHE A 1 246 ? -6.506 -10.159 32.804 1.00 95.25 246 PHE A O 1
ATOM 1965 N N . ASN A 1 247 ? -5.775 -9.884 34.903 1.00 95.50 247 ASN A N 1
ATOM 1966 C CA . ASN A 1 247 ? -4.365 -9.815 34.523 1.00 95.50 247 ASN A CA 1
ATOM 1967 C C . ASN A 1 247 ? -3.849 -11.119 33.891 1.00 95.50 247 ASN A C 1
ATOM 1969 O O . ASN A 1 247 ? -3.119 -11.061 32.909 1.00 95.50 247 ASN A O 1
ATOM 1973 N N . THR A 1 248 ? -4.214 -12.291 34.424 1.00 96.81 248 THR A N 1
ATOM 1974 C CA . THR A 1 248 ? -3.834 -13.579 33.814 1.00 96.81 248 THR A CA 1
ATOM 1975 C C . THR A 1 248 ? -4.449 -13.738 32.426 1.00 96.81 248 THR A C 1
ATOM 1977 O O . THR A 1 248 ? -3.744 -14.106 31.497 1.00 96.81 248 THR A O 1
ATOM 1980 N N . TYR A 1 249 ? -5.724 -13.390 32.256 1.00 96.12 249 TYR A N 1
ATOM 1981 C CA . TYR A 1 249 ? -6.366 -13.454 30.943 1.00 96.12 249 TYR A CA 1
ATOM 1982 C C . TYR A 1 249 ? -5.744 -12.473 29.933 1.00 96.12 249 TYR A C 1
ATOM 1984 O O . TYR A 1 249 ? -5.511 -12.825 28.780 1.00 96.12 249 TYR A O 1
ATOM 1992 N N . TYR A 1 250 ? -5.394 -11.258 30.365 1.00 95.50 250 TYR A N 1
ATOM 1993 C CA . TYR A 1 250 ? -4.666 -10.307 29.524 1.00 95.50 250 TYR A CA 1
ATOM 1994 C C . TYR A 1 250 ? -3.283 -10.836 29.105 1.00 95.50 250 TYR A C 1
ATOM 1996 O O . TYR A 1 250 ? -2.881 -10.660 27.957 1.00 95.50 250 TYR A O 1
ATOM 2004 N N . GLN A 1 251 ? -2.571 -11.524 30.006 1.00 96.06 251 GLN A N 1
ATOM 2005 C CA . GLN A 1 251 ? -1.307 -12.196 29.681 1.00 96.06 251 GLN A CA 1
ATOM 2006 C C . GLN A 1 251 ? -1.499 -13.313 28.649 1.00 96.06 251 GLN A C 1
ATOM 2008 O O . GLN A 1 251 ? -0.733 -13.367 27.697 1.00 96.06 251 GLN A O 1
ATOM 2013 N N . GLU A 1 252 ? -2.547 -14.134 28.764 1.00 95.94 252 GLU A N 1
ATOM 2014 C CA . GLU A 1 252 ? -2.868 -15.170 27.766 1.00 95.94 252 GLU A CA 1
ATOM 2015 C C . GLU A 1 252 ? -3.117 -14.572 26.369 1.00 95.94 252 GLU A C 1
ATOM 2017 O O . GLU A 1 252 ? -2.636 -15.107 25.371 1.00 95.94 252 GLU A O 1
ATOM 2022 N N . LEU A 1 253 ? -3.821 -13.436 26.286 1.00 94.69 253 LEU A N 1
ATOM 2023 C CA . LEU A 1 253 ? -4.040 -12.729 25.018 1.00 94.69 253 LEU A CA 1
ATOM 2024 C C . LEU A 1 253 ? -2.735 -12.187 24.416 1.00 94.69 253 LEU A C 1
ATOM 2026 O O . LEU A 1 253 ? -2.546 -12.248 23.200 1.00 94.69 253 LEU A O 1
ATOM 2030 N N . LEU A 1 254 ? -1.832 -11.664 25.251 1.00 95.12 254 LEU A N 1
ATOM 2031 C CA . LEU A 1 254 ? -0.512 -11.209 24.810 1.00 95.12 254 LEU A CA 1
ATOM 2032 C C . LEU A 1 254 ? 0.379 -12.371 24.364 1.00 95.12 254 LEU A C 1
ATOM 2034 O O . LEU A 1 254 ? 1.097 -12.235 23.376 1.00 95.12 254 LEU A O 1
ATOM 2038 N N . ASP A 1 255 ? 0.331 -13.500 25.066 1.00 94.75 255 ASP A N 1
ATOM 2039 C CA . ASP A 1 255 ? 1.093 -14.698 24.715 1.00 94.75 255 ASP A CA 1
ATOM 2040 C C . ASP A 1 255 ? 0.624 -15.276 23.374 1.00 94.75 255 ASP A C 1
ATOM 2042 O O . ASP A 1 255 ? 1.454 -15.669 22.556 1.00 94.75 255 ASP A O 1
ATOM 2046 N N . GLU A 1 256 ? -0.686 -15.268 23.102 1.00 92.69 256 GLU A N 1
ATOM 2047 C CA . GLU A 1 256 ? -1.236 -15.680 21.805 1.00 92.69 256 GLU A CA 1
ATOM 2048 C C . GLU A 1 256 ? -0.835 -14.715 20.676 1.00 92.69 256 GLU A C 1
ATOM 2050 O O . GLU A 1 256 ? -0.540 -15.157 19.567 1.00 92.69 256 GLU A O 1
ATOM 2055 N N . HIS A 1 257 ? -0.769 -13.406 20.946 1.00 91.50 257 HIS A N 1
ATOM 2056 C CA . HIS A 1 257 ? -0.293 -12.422 19.969 1.00 91.50 257 HIS A CA 1
ATOM 2057 C C . HIS A 1 257 ? 1.212 -12.552 19.677 1.00 91.50 257 HIS A C 1
ATOM 2059 O O . HIS A 1 257 ? 1.619 -12.449 18.523 1.00 91.50 257 HIS A O 1
ATOM 2065 N N . ASN A 1 258 ? 2.031 -12.809 20.699 1.00 91.75 258 ASN A N 1
ATOM 2066 C CA . ASN A 1 258 ? 3.491 -12.925 20.586 1.00 91.75 258 ASN A CA 1
ATOM 2067 C C . ASN A 1 258 ? 3.971 -14.317 20.146 1.00 91.75 258 ASN A C 1
ATOM 2069 O O . ASN A 1 258 ? 5.180 -14.565 20.084 1.00 91.75 258 ASN A O 1
ATOM 2073 N N . ARG A 1 259 ? 3.050 -15.251 19.894 1.00 87.06 259 ARG A N 1
ATOM 2074 C CA . ARG A 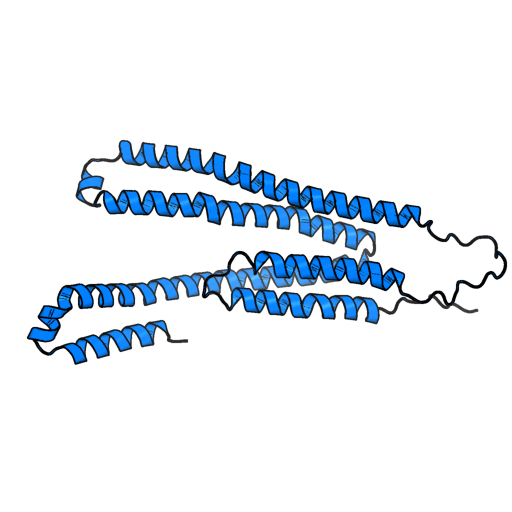1 259 ? 3.390 -16.616 19.506 1.00 87.06 259 ARG A CA 1
ATOM 2075 C C . ARG A 1 259 ? 4.059 -16.622 18.116 1.00 87.06 259 ARG A C 1
ATOM 2077 O O . ARG A 1 259 ? 3.506 -16.022 17.196 1.00 87.06 259 ARG A O 1
ATOM 2084 N N . PRO A 1 260 ? 5.231 -17.270 17.962 1.00 67.00 260 PRO A N 1
ATOM 2085 C CA . PRO A 1 260 ? 5.995 -17.275 16.711 1.00 67.00 260 PRO A CA 1
ATOM 2086 C C . PRO A 1 260 ? 5.361 -18.118 15.600 1.00 67.00 260 PRO A C 1
ATOM 2088 O O . PRO A 1 260 ? 4.650 -19.102 15.923 1.00 67.00 260 PRO A O 1
#

InterPro domains:
  IPR011527 ABC transporter type 1, transmembrane domain [PF00664] (103-259)
  IPR011527 ABC transporter type 1, transmembrane domain [PS50929] (117-260)
  IPR036640 ABC transporter type 1, transmembrane domain superfamily [G3DSA:1.20.1560.10] (31-260)
  IPR036640 ABC transporter type 1, transmembrane domain superfamily [SSF90123] (66-259)
  IPR050173 ATP-binding cassette transporter C-like [PTHR24223] (84-259)

Foldseek 3Di:
DDDDPPPPDVVVVVCLVCVLVVVVVVLVVVVVVPPDDDDVPPSVCVNVVSVVVSVVVVVVVVVPPDPPVPDPDDDDPDDDDPDPVVVVVVVVVVVCVVVVLVVQLVVQLVVVQPVVLVVVLVVLV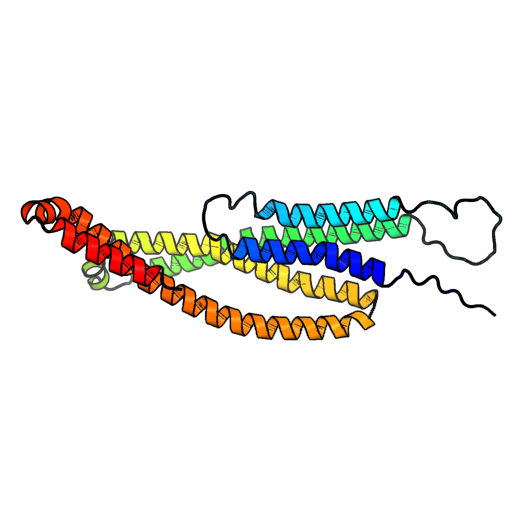VCVVPDDPVVCVVDPPVRVVVCSVVVSVCSNPVVSNVVSVVVSCVVVVVVVVVVVCVVPVVVNVVVVVVVVVVVVVVVVCVVVVVVVVVQLVVLVVVLVVLVVVCVVCVVVCVVVVVVVVSVVVSVVSVCSNPPD

Sequence (260 aa):
MDGKYLTVPLTLHLTTFFIVNIPVALLRLRATLLQETSTAGLTLITPYFIDNLLLVLISLSYKAAPPVLAQPAITKEGAWYPCPEQYASWIERAFFTWGGNLMLRETIQYTGSLHPSRILHRKALDRILHSPIRLFDTAPLGRIINHFTRDMDTVDQQVTNVSANIMVDFLGNPTVTGVIAYVNSQFLVPDLVISALFVVIAMFYTRTSHELNRHEITTNSPVFLHFAEDLNGVTTIRAFGFEKRFNTYYQELLDEHNRP

Organism: NCBI:txid64524

Radius of gyration: 29.23 Å; chains: 1; bounding box: 88×34×80 Å